Protein AF-A0A416TMB1-F1 (afdb_monomer)

Nearest PDB structures (foldseek):
  2m8g-assembly1_X  TM=4.359E-01  e=1.645E+00  Aquifex aeolicus VF5
  3whc-assembly3_F  TM=2.157E-01  e=2.549E+00  Bacillus subtilis subsp. subtilis str. 168

Secondary structure (DSSP, 8-state):
---------------HHHHHHHHHHHHHHS---HHHHHHHTT--HHHHHHHHHHH-HHHHHHHTT----TTTTTT--SS--PPPPHHHHHHHHHHHHHHH-GGGTTS-HHHHHHHTT--HHHHHHHHHHH-HHHHHHHHHHHHHTT--TT--HHHHHHHHHHHHHHHHS---HHHHHHHTT--HHHHHHHHHHH-HHHHHHHHHHHHHHTT--

Sequence (213 aa):
MVDDKKTTFSPSVTTLSEKYSEAVSLYATTDMTSKQIASQCGVSLSAFRVYLRRHHRDLVLRRYGVEADSNELASIKLRGRRGQTPAAYHKYKEAIEACDNLSYIEFNISQIARQFNLDGTSLSNQLKLHYPEILERREKTRVRLGLADNFLKSTASKYAGAIESLRTTPRLLAQVASEYGFNPDTFRDYLHRHEPELAVSNAAKLRMKRKIQ

Structure (mmCIF, N/CA/C/O backbone):
data_AF-A0A416TMB1-F1
#
_entry.id   AF-A0A416TMB1-F1
#
loop_
_atom_site.group_PDB
_atom_site.id
_atom_site.type_symbol
_atom_site.label_atom_id
_atom_site.label_alt_id
_atom_site.label_comp_id
_atom_site.label_asym_id
_atom_site.label_entity_id
_atom_site.label_seq_id
_atom_site.pdbx_PDB_ins_code
_atom_site.Cartn_x
_atom_site.Cartn_y
_atom_site.Cartn_z
_atom_site.occupancy
_atom_site.B_iso_or_equiv
_atom_site.auth_seq_id
_atom_site.auth_comp_id
_atom_site.auth_asym_id
_atom_site.auth_atom_id
_atom_site.pdbx_PDB_model_num
ATOM 1 N N . MET A 1 1 ? 13.081 34.524 67.181 1.00 37.47 1 MET A N 1
ATOM 2 C CA . MET A 1 1 ? 12.258 33.427 66.638 1.00 37.47 1 MET A CA 1
ATOM 3 C C . MET A 1 1 ? 11.807 33.825 65.249 1.00 37.47 1 MET A C 1
ATOM 5 O O . MET A 1 1 ? 11.074 34.796 65.139 1.00 37.47 1 MET A O 1
ATOM 9 N N . VAL A 1 2 ? 12.307 33.154 64.215 1.00 37.50 2 VAL A N 1
ATOM 10 C CA . VAL A 1 2 ? 11.845 33.322 62.831 1.00 37.50 2 VAL A CA 1
ATOM 11 C C . VAL A 1 2 ? 11.348 31.946 62.403 1.00 37.50 2 VAL A C 1
ATOM 13 O O . VAL A 1 2 ? 12.117 30.988 62.429 1.00 37.50 2 VAL A O 1
ATOM 16 N N . ASP A 1 3 ? 10.048 31.844 62.145 1.00 42.06 3 ASP A N 1
ATOM 17 C CA . ASP A 1 3 ? 9.353 30.605 61.801 1.00 42.06 3 ASP A CA 1
ATOM 18 C C . ASP A 1 3 ? 9.635 30.204 60.347 1.00 42.06 3 ASP A C 1
ATOM 20 O O . ASP A 1 3 ? 9.099 30.795 59.408 1.00 42.06 3 ASP A O 1
ATOM 24 N N . ASP A 1 4 ? 10.450 29.166 60.159 1.00 43.53 4 ASP A N 1
ATOM 25 C CA . ASP A 1 4 ? 10.684 28.528 58.862 1.00 43.53 4 ASP A CA 1
ATOM 26 C C . ASP A 1 4 ? 9.561 27.522 58.552 1.00 43.53 4 ASP A C 1
ATOM 28 O O . ASP A 1 4 ? 9.568 26.365 58.985 1.00 43.53 4 ASP A O 1
ATOM 32 N N . LYS A 1 5 ? 8.574 27.950 57.758 1.00 47.44 5 LYS A N 1
ATOM 33 C CA . LYS A 1 5 ? 7.585 27.055 57.140 1.00 47.44 5 LYS A CA 1
ATOM 34 C C . LYS A 1 5 ? 8.211 26.335 55.943 1.00 47.44 5 LYS A C 1
ATOM 36 O O . LYS A 1 5 ? 8.155 26.823 54.816 1.00 47.44 5 LYS A O 1
ATOM 41 N N . LYS A 1 6 ? 8.753 25.132 56.155 1.00 40.44 6 LYS A N 1
ATOM 42 C CA . LYS A 1 6 ? 9.024 24.190 55.055 1.00 40.44 6 LYS A CA 1
ATOM 43 C C . LYS A 1 6 ? 7.722 23.532 54.598 1.00 40.44 6 LYS A C 1
ATOM 45 O O . LYS A 1 6 ? 7.281 22.534 55.159 1.00 40.44 6 LYS A O 1
ATOM 50 N N . THR A 1 7 ? 7.132 24.089 53.546 1.00 40.81 7 THR A N 1
ATOM 51 C CA . THR A 1 7 ? 6.103 23.435 52.730 1.00 40.81 7 THR A CA 1
ATOM 52 C C . THR A 1 7 ? 6.716 22.217 52.038 1.00 40.81 7 THR A C 1
ATOM 54 O O . THR A 1 7 ? 7.478 22.346 51.080 1.00 40.81 7 THR A O 1
ATOM 57 N N . THR A 1 8 ? 6.404 21.020 52.524 1.00 38.06 8 THR A N 1
ATOM 58 C CA . THR A 1 8 ? 6.757 19.752 51.882 1.00 38.06 8 THR A CA 1
ATOM 59 C C . THR A 1 8 ? 5.796 19.477 50.721 1.00 38.06 8 THR A C 1
ATOM 61 O O . THR A 1 8 ? 4.720 18.911 50.893 1.00 38.06 8 THR A O 1
ATOM 64 N N . PHE A 1 9 ? 6.174 19.878 49.505 1.00 42.56 9 PHE A N 1
ATOM 65 C CA . PHE A 1 9 ? 5.525 19.392 48.285 1.00 42.56 9 PHE A CA 1
ATOM 66 C C . PHE A 1 9 ? 5.991 17.952 48.024 1.00 42.56 9 PHE A C 1
ATOM 68 O O . PHE A 1 9 ? 7.115 17.724 47.581 1.00 42.56 9 PHE A O 1
ATOM 75 N N . SER A 1 10 ? 5.139 16.981 48.353 1.00 36.94 10 SER A N 1
ATOM 76 C CA . SER A 1 10 ? 5.348 15.566 48.040 1.00 36.94 10 SER A CA 1
ATOM 77 C C . SER A 1 10 ? 4.713 15.263 46.675 1.00 36.94 10 SER A C 1
ATOM 79 O O . SER A 1 10 ? 3.488 15.356 46.564 1.00 36.94 10 SER A O 1
ATOM 81 N N . PRO A 1 11 ? 5.479 14.934 45.616 1.00 46.25 11 PRO A N 1
ATOM 82 C CA . PRO A 1 11 ? 4.887 14.448 44.379 1.00 46.25 11 PRO A CA 1
ATOM 83 C C . PRO A 1 11 ? 4.363 13.033 44.638 1.00 46.25 11 PRO A C 1
ATOM 85 O O . PRO A 1 11 ? 5.136 12.096 44.841 1.00 46.25 11 PRO A O 1
ATOM 88 N N . SER A 1 12 ? 3.043 12.866 44.649 1.00 48.59 12 SER A N 1
ATOM 89 C CA . SER A 1 12 ? 2.413 11.551 44.669 1.00 48.59 12 SER A CA 1
ATOM 90 C C . SER A 1 12 ? 2.787 10.812 43.384 1.00 48.59 12 SER A C 1
ATOM 92 O O . SER A 1 12 ? 2.242 11.061 42.307 1.00 48.59 12 SER A O 1
ATOM 94 N N . VAL A 1 13 ? 3.761 9.906 43.478 1.00 53.56 13 VAL A N 1
ATOM 95 C CA . VAL A 1 13 ? 4.092 8.956 42.413 1.00 53.56 13 VAL A CA 1
ATOM 96 C C . VAL A 1 13 ? 2.895 8.019 42.273 1.00 53.56 13 VAL A C 1
ATOM 98 O O . VAL A 1 13 ? 2.845 6.966 42.893 1.00 53.56 13 VAL A O 1
ATOM 101 N N . THR A 1 14 ? 1.891 8.440 41.504 1.00 57.50 14 THR A N 1
ATOM 102 C CA . THR A 1 14 ? 0.730 7.603 41.197 1.00 57.50 14 THR A CA 1
ATOM 103 C C . THR A 1 14 ? 1.245 6.419 40.397 1.00 57.50 14 THR A C 1
ATOM 105 O O . THR A 1 14 ? 1.793 6.593 39.300 1.00 57.50 14 THR A O 1
ATOM 108 N N . THR A 1 15 ? 1.129 5.215 40.949 1.00 70.81 15 THR A N 1
ATOM 109 C CA . THR A 1 15 ? 1.596 4.018 40.253 1.00 70.81 15 THR A CA 1
ATOM 110 C C . THR A 1 15 ? 0.775 3.831 38.972 1.00 70.81 15 THR A C 1
ATOM 112 O O . THR A 1 15 ? -0.389 4.223 38.877 1.00 70.81 15 THR A O 1
ATOM 115 N N . LEU A 1 16 ? 1.365 3.236 37.928 1.00 71.31 16 LEU A N 1
ATOM 116 C CA . LEU A 1 16 ? 0.662 3.035 36.650 1.00 71.31 16 LEU A CA 1
ATOM 117 C C . LEU A 1 16 ? -0.649 2.237 36.823 1.00 71.31 16 LEU A C 1
ATOM 119 O O . LEU A 1 16 ? -1.580 2.421 36.041 1.00 71.31 16 LEU A O 1
ATOM 123 N N . SER A 1 17 ? -0.714 1.378 37.849 1.00 73.88 17 SER A N 1
ATOM 124 C CA . SER A 1 17 ? -1.907 0.621 38.243 1.00 73.88 17 SER A CA 1
ATOM 125 C C . SER A 1 17 ? -3.010 1.521 38.800 1.00 73.88 17 SER A C 1
ATOM 127 O O . SER A 1 17 ? -4.163 1.398 38.393 1.00 73.88 17 SER A O 1
ATOM 129 N N . GLU A 1 18 ? -2.668 2.470 39.674 1.00 81.38 18 GLU A N 1
ATOM 130 C CA . GLU A 1 18 ? -3.625 3.441 40.220 1.00 81.38 18 GLU A CA 1
ATOM 131 C C . GLU A 1 18 ? -4.236 4.299 39.110 1.00 81.38 18 GLU A C 1
ATOM 133 O O . GLU A 1 18 ? -5.454 4.460 39.064 1.00 81.38 18 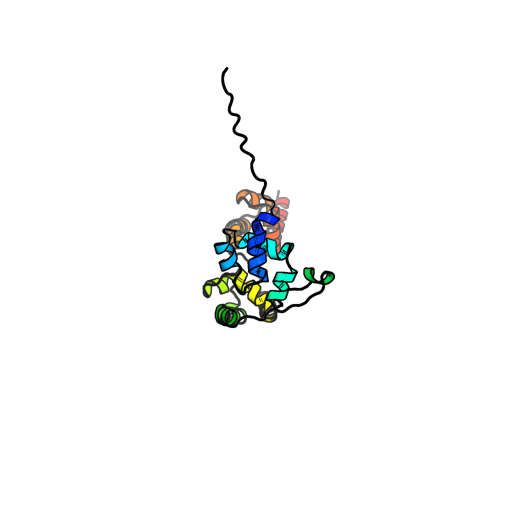GLU A O 1
ATOM 138 N N . LYS A 1 19 ? -3.417 4.750 38.148 1.00 89.56 19 LYS A N 1
ATOM 139 C CA . LYS A 1 19 ? -3.856 5.597 37.026 1.00 89.56 19 LYS A CA 1
ATOM 140 C C . LYS A 1 19 ? -5.002 5.000 36.195 1.00 89.56 19 LYS A C 1
ATOM 142 O O . LYS A 1 19 ? -5.834 5.748 35.691 1.00 89.56 19 LYS A O 1
ATOM 147 N N . TYR A 1 20 ? -5.013 3.684 35.976 1.00 93.25 20 TYR A N 1
ATOM 148 C CA . TYR A 1 20 ? -6.019 3.022 35.133 1.00 93.25 20 TYR A CA 1
ATOM 149 C C . TYR A 1 20 ? -7.068 2.241 35.926 1.00 93.25 20 TYR A C 1
ATOM 151 O O . TYR A 1 20 ? -7.975 1.687 35.311 1.00 93.25 20 TYR A O 1
ATOM 159 N N . SER A 1 21 ? -6.963 2.202 37.255 1.00 93.19 21 SER A N 1
ATOM 160 C CA . SER A 1 21 ? -7.819 1.396 38.134 1.00 93.19 21 SER A CA 1
ATOM 161 C C . SER A 1 21 ? -9.316 1.626 37.885 1.00 93.19 21 SER A C 1
ATOM 163 O O . SER A 1 21 ? -10.052 0.680 37.599 1.00 93.19 21 SER A O 1
ATOM 165 N N . GLU A 1 22 ? -9.751 2.886 37.885 1.00 93.88 22 GLU A N 1
ATOM 166 C CA . GLU A 1 22 ? -11.141 3.269 37.618 1.00 93.88 22 GLU A CA 1
ATOM 167 C C . GLU A 1 22 ? -11.579 2.875 36.198 1.00 93.88 22 GLU A C 1
ATOM 169 O O . GLU A 1 22 ? -12.626 2.254 36.004 1.00 93.88 22 GLU A O 1
ATOM 174 N N . ALA A 1 23 ? -10.739 3.152 35.197 1.00 93.12 23 ALA A N 1
ATOM 175 C CA . ALA A 1 23 ? -11.031 2.832 33.802 1.00 93.12 23 ALA A CA 1
ATOM 176 C C . ALA A 1 23 ? -11.169 1.315 33.571 1.00 93.12 23 ALA A C 1
ATOM 178 O O . ALA A 1 23 ? -12.013 0.875 32.789 1.00 93.12 23 ALA A O 1
ATOM 179 N N . VAL A 1 24 ? -10.361 0.501 34.254 1.00 94.62 24 VAL A N 1
ATOM 180 C CA . VAL A 1 24 ? -10.449 -0.966 34.210 1.00 94.62 24 VAL A CA 1
ATOM 181 C C . VAL A 1 24 ? -11.737 -1.454 34.870 1.00 94.62 24 VAL A C 1
ATOM 183 O O . VAL A 1 24 ? -12.413 -2.305 34.294 1.00 94.62 24 VAL A O 1
ATOM 186 N N . SER A 1 25 ? -12.118 -0.882 36.017 1.00 94.31 25 SER A N 1
ATOM 187 C CA . SER A 1 25 ? -13.374 -1.214 36.701 1.00 94.31 25 SER A CA 1
ATOM 188 C C . SER A 1 25 ? -14.591 -0.951 35.808 1.00 94.31 25 SER A C 1
ATOM 190 O O . SER A 1 25 ? -15.418 -1.843 35.596 1.00 94.31 25 SER A O 1
ATOM 192 N N . LEU A 1 26 ? -14.649 0.228 35.176 1.00 91.06 26 LEU A N 1
ATOM 193 C CA . LEU A 1 26 ? -15.707 0.558 34.217 1.00 91.06 26 LEU A CA 1
ATOM 194 C C . LEU A 1 26 ? -15.694 -0.378 33.004 1.00 91.06 26 LEU A C 1
ATOM 196 O O . LEU A 1 26 ? -16.750 -0.775 32.517 1.00 91.06 26 LEU A O 1
ATOM 200 N N . TYR A 1 27 ? -14.516 -0.767 32.513 1.00 89.31 27 TYR A N 1
ATOM 201 C CA . TYR A 1 27 ? -14.407 -1.691 31.382 1.00 89.31 27 TYR A CA 1
ATOM 202 C C . TYR A 1 27 ? -14.934 -3.092 31.709 1.00 89.31 27 TYR A C 1
ATOM 204 O O . TYR A 1 27 ? -15.500 -3.737 30.828 1.00 89.31 27 TYR A O 1
ATOM 212 N N . ALA A 1 28 ? -14.746 -3.550 32.949 1.00 87.56 28 ALA A N 1
ATOM 213 C CA . ALA A 1 28 ? -15.172 -4.869 33.408 1.00 87.56 28 ALA A CA 1
ATOM 214 C C . ALA A 1 28 ? -16.674 -4.951 33.712 1.00 87.56 28 ALA A C 1
ATOM 216 O O . ALA A 1 28 ? -17.277 -5.998 33.498 1.00 87.56 28 ALA A O 1
ATOM 217 N N . THR A 1 29 ? -17.259 -3.871 34.235 1.00 87.94 29 THR A N 1
ATOM 218 C CA . THR A 1 29 ? -18.609 -3.885 34.831 1.00 87.94 29 THR A CA 1
ATOM 219 C C . THR A 1 29 ? -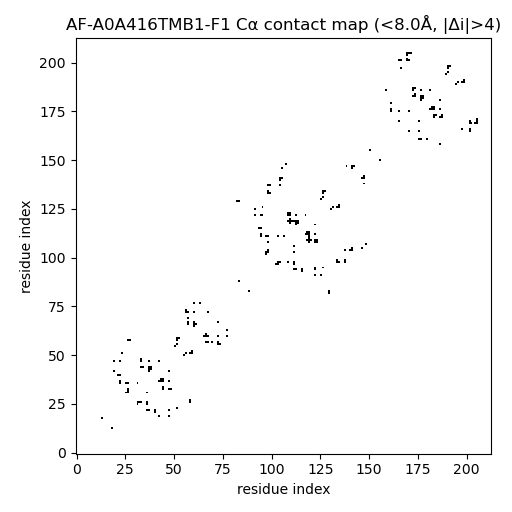19.689 -3.238 33.967 1.00 87.94 29 THR A C 1
ATOM 221 O O . THR A 1 29 ? -20.871 -3.401 34.254 1.00 87.94 29 THR A O 1
ATOM 224 N N . THR A 1 30 ? -19.314 -2.510 32.913 1.00 86.44 30 THR A N 1
ATOM 225 C CA . THR A 1 30 ? -20.260 -1.785 32.048 1.00 86.44 30 THR A CA 1
ATOM 226 C C . THR A 1 30 ? -20.131 -2.204 30.586 1.00 86.44 30 THR A C 1
ATOM 228 O O . THR A 1 30 ? -19.111 -2.763 30.180 1.00 86.44 30 THR A O 1
ATOM 231 N N . ASP A 1 31 ? -21.104 -1.823 29.756 1.00 77.00 31 ASP A N 1
ATOM 232 C CA . ASP A 1 31 ? -21.051 -1.956 28.289 1.00 77.00 31 ASP A CA 1
ATOM 233 C C . ASP A 1 31 ? -20.426 -0.739 27.579 1.00 77.00 31 ASP A C 1
ATOM 235 O O . ASP A 1 31 ? -20.424 -0.633 26.350 1.00 77.00 31 ASP A O 1
ATOM 239 N N . MET A 1 32 ? -19.847 0.205 28.329 1.00 73.12 32 MET A N 1
ATOM 240 C CA . MET A 1 32 ? -19.269 1.420 27.754 1.00 73.12 32 MET A CA 1
ATOM 241 C C . MET A 1 32 ? -18.078 1.110 26.843 1.00 73.12 32 MET A C 1
ATOM 243 O O . MET A 1 32 ? -17.158 0.360 27.183 1.00 73.12 32 MET A O 1
ATOM 247 N N . THR A 1 33 ? -18.011 1.753 25.682 1.00 76.56 33 THR A N 1
ATOM 248 C CA . THR A 1 33 ? -16.859 1.608 24.786 1.00 76.56 33 THR A CA 1
ATOM 249 C C . THR A 1 33 ? -15.578 2.120 25.456 1.00 76.56 33 THR A C 1
ATOM 251 O O . THR A 1 33 ? -15.607 3.067 26.241 1.00 76.56 33 THR A O 1
ATOM 254 N N . SER A 1 34 ? -14.405 1.583 25.081 1.00 78.44 34 SER A N 1
ATOM 255 C CA . SER A 1 34 ? -13.119 2.102 25.594 1.00 78.44 34 SER A CA 1
ATOM 256 C C . SER A 1 34 ? -12.942 3.605 25.362 1.00 78.44 34 SER A C 1
ATOM 258 O O . SER A 1 34 ? -12.181 4.233 26.083 1.00 78.44 34 SER A O 1
ATOM 260 N N . LYS A 1 35 ? -13.605 4.173 24.341 1.00 75.25 35 LYS A N 1
ATOM 261 C CA . LYS A 1 35 ? -13.579 5.611 24.047 1.00 75.25 35 LYS A CA 1
ATOM 262 C C . LYS A 1 35 ? -14.356 6.403 25.098 1.00 75.25 35 LYS A C 1
ATOM 264 O O . LYS A 1 35 ? -13.833 7.399 25.582 1.00 75.25 35 LYS A O 1
ATOM 269 N N . GLN A 1 36 ? -15.560 5.952 25.449 1.00 77.00 36 GLN A N 1
ATOM 270 C CA . GLN A 1 36 ? -16.375 6.582 26.490 1.00 77.00 36 GLN A CA 1
ATOM 271 C C . GLN A 1 36 ? -15.668 6.511 27.847 1.00 77.00 36 GLN A C 1
ATOM 273 O O . GLN A 1 36 ? -15.507 7.538 28.492 1.00 77.00 36 GLN A O 1
ATOM 278 N N . ILE A 1 37 ? -15.138 5.338 28.209 1.00 86.25 37 ILE A N 1
ATOM 279 C CA . ILE A 1 37 ? -14.395 5.140 29.464 1.00 86.25 37 ILE A CA 1
ATOM 280 C C . ILE A 1 37 ? -13.147 6.026 29.517 1.00 86.25 37 ILE A C 1
ATOM 282 O O . ILE A 1 37 ? -12.916 6.713 30.503 1.00 86.25 37 ILE A O 1
ATOM 286 N N . ALA A 1 38 ? -12.350 6.053 28.442 1.00 88.31 38 ALA A N 1
ATOM 287 C CA . ALA A 1 38 ? -11.141 6.872 28.403 1.00 88.31 38 ALA A CA 1
ATOM 288 C C . ALA A 1 38 ? -11.449 8.367 28.574 1.00 88.31 38 ALA A C 1
ATOM 290 O O . ALA A 1 38 ? -10.745 9.059 29.302 1.00 88.31 38 ALA A O 1
ATOM 291 N N . SER A 1 39 ? -12.526 8.839 27.937 1.00 92.44 39 SER A N 1
ATOM 292 C CA . SER A 1 39 ? -12.999 10.215 28.087 1.00 92.44 39 SER A CA 1
ATOM 293 C C . SER A 1 39 ? -13.464 10.511 29.511 1.00 92.44 39 SER A C 1
ATOM 295 O O . SER A 1 39 ? -13.158 11.579 30.027 1.00 92.44 39 SER A O 1
ATOM 297 N N . GLN A 1 40 ? -14.192 9.584 30.136 1.00 94.44 40 GLN A N 1
ATOM 298 C CA . GLN A 1 40 ? -14.730 9.753 31.484 1.00 94.44 40 GLN A CA 1
ATOM 299 C C . GLN A 1 40 ? -13.627 9.765 32.548 1.00 94.44 40 GLN A C 1
ATOM 301 O O . GLN A 1 40 ? -13.629 10.632 33.411 1.00 94.44 40 GLN A O 1
ATOM 306 N N . CYS A 1 41 ? -12.652 8.860 32.450 1.00 92.94 41 CYS A N 1
ATOM 307 C CA . CYS A 1 41 ? -11.549 8.761 33.411 1.00 92.94 41 CYS A CA 1
ATOM 308 C C . CYS A 1 41 ? -10.378 9.711 33.103 1.00 92.94 41 CYS A C 1
ATOM 310 O O . CYS A 1 41 ? -9.330 9.617 33.736 1.00 92.94 41 CYS A O 1
ATOM 312 N N . GLY A 1 42 ? -10.485 10.566 32.079 1.00 94.31 42 GLY A N 1
ATOM 313 C CA . GLY A 1 42 ? -9.409 11.488 31.701 1.00 94.31 42 GLY A CA 1
ATOM 314 C C . GLY A 1 42 ? -8.111 10.800 31.252 1.00 94.31 42 GLY A C 1
ATOM 315 O O . GLY A 1 42 ? -7.025 11.364 31.388 1.00 94.31 42 GLY A O 1
ATOM 316 N N . VAL A 1 43 ? -8.189 9.578 30.712 1.00 94.25 43 VAL A N 1
ATOM 317 C CA . VAL A 1 43 ? -7.019 8.823 30.238 1.00 94.25 43 VAL A CA 1
ATOM 318 C C . VAL A 1 43 ? -6.926 8.816 28.714 1.00 94.25 43 VAL A C 1
ATOM 320 O O . VAL A 1 43 ? -7.915 8.885 27.990 1.00 94.25 43 VAL A O 1
ATOM 323 N N . SER A 1 44 ? -5.710 8.670 28.185 1.00 94.81 44 SER A N 1
ATOM 324 C CA . SER A 1 44 ? -5.521 8.511 26.741 1.00 94.81 44 SER A CA 1
ATOM 325 C C . SER A 1 44 ? -6.128 7.194 26.251 1.00 94.81 44 SER A C 1
ATOM 327 O O . SER A 1 44 ? -5.766 6.116 26.727 1.00 94.81 44 SER A O 1
ATOM 329 N N . LEU A 1 45 ? -6.994 7.263 25.234 1.00 84.38 45 LEU A N 1
ATOM 330 C CA . LEU A 1 45 ? -7.621 6.088 24.622 1.00 84.38 45 LEU A CA 1
ATOM 331 C C . LEU A 1 45 ? -6.592 5.077 24.099 1.00 84.38 45 LEU A C 1
ATOM 333 O O . LEU A 1 45 ? -6.773 3.866 24.248 1.00 84.38 45 LEU A O 1
ATOM 337 N N . SER A 1 46 ? -5.529 5.552 23.446 1.00 78.81 46 SER A N 1
ATOM 338 C CA . SER A 1 46 ? -4.503 4.671 22.883 1.00 78.81 46 SER A CA 1
ATOM 339 C C . SER A 1 46 ? -3.723 3.966 23.991 1.00 78.81 46 SER A C 1
ATOM 341 O O . SER A 1 46 ? -3.565 2.745 23.933 1.00 78.81 46 SER A O 1
ATOM 343 N N . ALA A 1 47 ? -3.321 4.705 25.027 1.00 87.31 47 ALA A N 1
ATOM 344 C CA . ALA A 1 47 ? -2.586 4.167 26.166 1.00 87.31 47 ALA A CA 1
ATOM 345 C C . ALA A 1 47 ? -3.440 3.186 26.985 1.00 87.31 47 ALA A C 1
ATOM 347 O O . ALA A 1 47 ? -2.985 2.084 27.286 1.00 87.31 47 ALA A O 1
ATOM 348 N N . PHE A 1 48 ? -4.707 3.520 27.237 1.00 88.69 48 PHE A N 1
ATOM 349 C CA . PHE A 1 48 ? -5.651 2.648 27.933 1.00 88.69 48 PHE A CA 1
ATOM 350 C C . PHE A 1 48 ? -5.872 1.322 27.190 1.00 88.69 48 PHE A C 1
ATOM 352 O O . PHE A 1 48 ? -5.802 0.246 27.777 1.00 88.69 48 PHE A O 1
ATOM 359 N N . ARG A 1 49 ? -6.042 1.365 25.861 1.00 85.69 49 ARG A N 1
ATOM 360 C CA . ARG A 1 49 ? -6.162 0.151 25.033 1.00 85.69 49 ARG A CA 1
ATOM 361 C C . ARG A 1 49 ? -4.915 -0.734 25.083 1.00 85.69 49 ARG A C 1
ATOM 363 O O . ARG A 1 49 ? -5.039 -1.954 24.995 1.00 85.69 49 ARG A O 1
ATOM 370 N N . VAL A 1 50 ? -3.721 -0.140 25.147 1.00 85.75 50 VAL A N 1
ATOM 371 C CA . VAL A 1 50 ? -2.463 -0.889 25.303 1.00 85.75 50 VAL A CA 1
ATOM 372 C C . VAL A 1 50 ? -2.390 -1.517 26.693 1.00 85.75 50 VAL A C 1
ATOM 374 O O . VAL A 1 50 ? -2.081 -2.702 26.788 1.00 85.75 50 VAL A O 1
ATOM 377 N N . TYR A 1 51 ? -2.731 -0.753 27.733 1.00 89.31 51 TYR A N 1
ATOM 378 C CA . TYR A 1 51 ? -2.745 -1.215 29.118 1.00 89.31 51 TYR A CA 1
ATOM 379 C C . TYR A 1 51 ? -3.668 -2.428 29.296 1.00 89.31 51 TYR A C 1
ATOM 381 O O . TYR A 1 51 ? -3.209 -3.476 29.745 1.00 89.31 51 TYR A O 1
ATOM 389 N N . LEU A 1 52 ? -4.914 -2.349 28.811 1.00 85.94 52 LEU A N 1
ATOM 390 C CA . LEU A 1 52 ? -5.861 -3.471 28.832 1.00 85.94 52 LEU A CA 1
ATOM 391 C C . LEU A 1 52 ? -5.301 -4.723 28.145 1.00 85.94 52 LEU A C 1
ATOM 393 O O . LEU A 1 52 ? -5.349 -5.806 28.707 1.00 85.94 52 LEU A O 1
ATOM 397 N N . ARG A 1 53 ? -4.704 -4.597 26.952 1.00 84.38 53 ARG A N 1
ATOM 398 C CA . ARG A 1 53 ? -4.144 -5.760 26.235 1.00 84.38 53 ARG A CA 1
ATOM 399 C C . ARG A 1 53 ? -2.977 -6.434 26.954 1.00 84.38 53 ARG A C 1
ATOM 401 O O . ARG A 1 53 ? -2.721 -7.601 26.665 1.00 84.38 53 ARG A O 1
ATOM 408 N N . ARG A 1 54 ? -2.238 -5.690 27.780 1.00 85.38 54 ARG A N 1
ATOM 409 C CA . ARG A 1 54 ? -1.032 -6.167 28.465 1.00 85.38 54 ARG A CA 1
ATOM 410 C C . ARG A 1 54 ? -1.328 -6.702 29.864 1.00 85.38 54 ARG A C 1
ATOM 412 O O . ARG A 1 54 ? -0.727 -7.697 30.238 1.00 85.38 54 ARG A O 1
ATOM 419 N N . HIS A 1 55 ? -2.226 -6.053 30.601 1.00 88.94 55 HIS A N 1
ATOM 420 C CA . HIS A 1 55 ? -2.474 -6.347 32.016 1.00 88.94 55 HIS A CA 1
ATOM 421 C C . HIS A 1 55 ? -3.836 -6.994 32.281 1.00 88.94 55 HIS A C 1
ATOM 423 O O . HIS A 1 55 ? -3.970 -7.721 33.254 1.00 88.94 55 HIS A O 1
ATOM 429 N N . HIS A 1 56 ? -4.822 -6.764 31.411 1.00 89.50 56 HIS A N 1
ATOM 430 C CA . HIS A 1 56 ? -6.200 -7.237 31.579 1.00 89.50 56 HIS A CA 1
ATOM 431 C C . HIS A 1 56 ? -6.721 -7.880 30.289 1.00 89.50 56 HIS A C 1
ATOM 433 O O . HIS A 1 56 ? -7.772 -7.522 29.746 1.00 89.50 56 HIS A O 1
ATOM 439 N N . ARG A 1 57 ? -5.905 -8.768 29.711 1.00 85.88 57 ARG A N 1
ATOM 440 C CA . ARG A 1 57 ? -6.197 -9.401 28.419 1.00 85.88 57 ARG A CA 1
ATOM 441 C C . ARG A 1 57 ? -7.419 -10.317 28.496 1.00 85.88 57 ARG A C 1
ATOM 443 O O . ARG A 1 57 ? -8.162 -10.400 27.522 1.00 85.88 57 ARG A O 1
ATOM 450 N N . ASP A 1 58 ? -7.625 -10.932 29.649 1.00 87.88 58 ASP A N 1
ATOM 451 C CA . ASP A 1 58 ? -8.819 -11.668 30.055 1.00 87.88 58 ASP A CA 1
ATOM 452 C C . ASP A 1 58 ? -10.092 -10.818 29.906 1.00 87.88 58 ASP A C 1
ATOM 454 O O . ASP A 1 58 ? -11.022 -11.231 29.217 1.00 87.88 58 ASP A O 1
ATOM 458 N N . LEU A 1 59 ? -10.108 -9.585 30.433 1.00 87.12 59 LEU A N 1
ATOM 459 C CA . LEU A 1 59 ? -11.261 -8.685 30.311 1.00 87.12 59 LEU A CA 1
ATOM 460 C C . LEU A 1 59 ? -11.549 -8.329 28.855 1.00 87.12 59 LEU A C 1
ATOM 462 O O . LEU A 1 59 ? -12.707 -8.218 28.451 1.00 87.12 59 LEU A O 1
ATOM 466 N N . VAL A 1 60 ? -10.497 -8.139 28.053 1.00 83.62 60 VAL A N 1
ATOM 467 C CA . VAL A 1 60 ? -10.667 -7.896 26.620 1.00 83.62 60 VAL A CA 1
ATOM 468 C C . VAL A 1 60 ? -11.292 -9.123 25.963 1.00 83.62 60 VAL A C 1
ATOM 470 O O . VAL A 1 60 ? -12.278 -8.961 25.263 1.00 83.62 60 VAL A O 1
ATOM 473 N N . LEU A 1 61 ? -10.769 -10.328 26.190 1.00 82.94 61 LEU A N 1
ATOM 474 C CA . LEU A 1 61 ? -11.287 -11.573 25.605 1.00 82.94 61 LEU A CA 1
ATOM 475 C C . LEU A 1 61 ? -12.751 -11.838 25.981 1.00 82.94 61 LEU A C 1
ATOM 477 O O . LEU A 1 61 ? -13.566 -12.044 25.078 1.00 82.94 61 LEU A O 1
ATOM 481 N N . ARG A 1 62 ? -13.107 -11.676 27.260 1.00 81.69 62 ARG A N 1
ATOM 482 C CA . ARG A 1 62 ? -14.483 -11.805 27.767 1.00 81.69 62 ARG A CA 1
ATOM 483 C C . ARG A 1 62 ? -15.464 -10.895 27.030 1.00 81.69 62 ARG A C 1
ATOM 485 O O . ARG A 1 62 ? -16.535 -11.324 26.618 1.00 81.69 62 ARG A O 1
ATOM 492 N N . ARG A 1 63 ? -15.073 -9.645 26.758 1.00 78.12 63 ARG A N 1
ATOM 493 C CA . ARG A 1 63 ? -15.907 -8.689 26.004 1.00 78.12 63 ARG A CA 1
ATOM 494 C C . ARG A 1 63 ? -16.149 -9.077 24.547 1.00 78.12 63 ARG A C 1
ATOM 496 O O . ARG A 1 63 ? -17.076 -8.567 23.928 1.00 78.12 63 ARG A O 1
ATOM 503 N N . TYR A 1 64 ? -15.303 -9.936 23.987 1.00 71.00 64 TYR A N 1
ATOM 504 C CA . TYR A 1 64 ? -15.490 -10.512 22.655 1.00 71.00 64 TYR A CA 1
ATOM 505 C C . TYR A 1 64 ? -16.118 -11.917 22.710 1.00 71.00 64 TYR A C 1
ATOM 507 O O . TYR A 1 64 ? -16.156 -12.584 21.678 1.00 71.00 64 TYR A O 1
ATOM 515 N N . GLY A 1 65 ? -16.619 -12.353 23.874 1.00 75.56 65 GLY A N 1
ATOM 516 C CA . GLY A 1 65 ? -17.263 -13.655 24.064 1.00 75.56 65 GLY A CA 1
ATOM 517 C C . GLY A 1 65 ? -16.290 -14.833 24.041 1.00 75.56 65 GLY A C 1
ATOM 518 O O . GLY A 1 65 ? -16.682 -15.938 23.678 1.00 75.56 65 GLY A O 1
ATOM 519 N N . VAL A 1 66 ? -15.014 -14.593 24.354 1.00 77.19 66 VAL A N 1
ATOM 520 C CA . VAL A 1 66 ? -13.986 -15.633 24.398 1.00 77.19 66 VAL A CA 1
ATOM 521 C C . VAL A 1 66 ? -13.622 -15.904 25.851 1.00 77.19 66 VAL A C 1
ATOM 523 O O . VAL A 1 66 ? -12.938 -15.095 26.477 1.00 77.19 66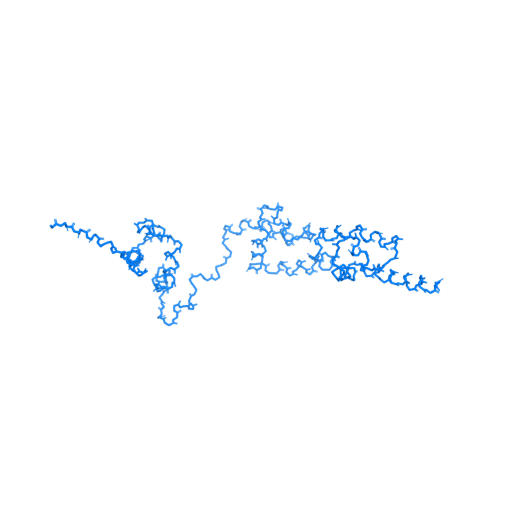 VAL A O 1
ATOM 526 N N . GLU A 1 67 ? -14.061 -17.050 26.359 1.00 75.25 67 GLU A N 1
ATOM 527 C CA . GLU A 1 67 ? -13.620 -17.590 27.645 1.00 75.25 67 GLU A CA 1
ATOM 528 C C . GLU A 1 67 ? -12.361 -18.427 27.414 1.00 75.25 67 GLU A C 1
ATOM 530 O O . GLU A 1 67 ? -12.339 -19.299 26.545 1.00 75.25 67 GLU A O 1
ATOM 535 N N . ALA A 1 68 ? -11.290 -18.115 28.137 1.00 65.44 68 ALA A N 1
ATOM 536 C CA . ALA A 1 68 ? -9.997 -18.754 27.956 1.00 65.44 68 ALA A CA 1
ATOM 537 C C . ALA A 1 68 ? -9.229 -18.836 29.269 1.00 65.44 68 ALA A C 1
ATOM 539 O O . ALA A 1 68 ? -9.220 -17.881 30.049 1.00 65.44 68 ALA A O 1
ATOM 540 N N . ASP A 1 69 ? -8.538 -19.954 29.467 1.00 70.06 69 ASP A N 1
ATOM 541 C CA . ASP A 1 69 ? -7.699 -20.172 30.638 1.00 70.06 69 ASP A CA 1
ATOM 542 C C . ASP A 1 69 ? -6.447 -19.285 30.599 1.00 70.06 69 ASP A C 1
ATOM 544 O O . ASP A 1 69 ? -5.915 -18.955 29.533 1.00 70.06 69 ASP A O 1
ATOM 548 N N . SER A 1 70 ? -5.934 -18.920 31.782 1.00 66.00 70 SER A N 1
ATOM 549 C CA . SER A 1 70 ? -4.803 -17.988 31.947 1.00 66.00 70 SER A CA 1
ATOM 550 C C . SER A 1 70 ? -3.572 -18.329 31.098 1.00 66.00 70 SER A C 1
ATOM 552 O O . SER A 1 70 ? -2.875 -17.421 30.645 1.00 66.00 70 SER A O 1
ATOM 554 N N . ASN A 1 71 ? -3.320 -19.617 30.839 1.00 68.50 71 ASN A N 1
ATOM 555 C CA . ASN A 1 71 ? -2.169 -20.078 30.057 1.00 68.50 71 ASN A CA 1
ATOM 556 C C . ASN A 1 71 ? -2.319 -19.852 28.538 1.00 68.50 71 ASN A C 1
ATOM 558 O O . ASN A 1 71 ? -1.314 -19.817 27.831 1.00 68.50 71 ASN A O 1
ATOM 562 N N . GLU A 1 72 ? -3.536 -19.640 28.026 1.00 72.62 72 GLU A N 1
ATOM 563 C CA . GLU A 1 72 ? -3.809 -19.481 26.587 1.00 72.62 72 GLU A CA 1
ATOM 564 C C . GLU A 1 72 ? -4.113 -18.035 26.173 1.00 72.62 72 GLU A C 1
ATOM 566 O O . GLU A 1 72 ? -4.124 -17.705 24.984 1.00 72.62 72 GLU A O 1
ATOM 571 N N . LEU A 1 73 ? -4.298 -17.120 27.131 1.00 76.81 73 LEU A N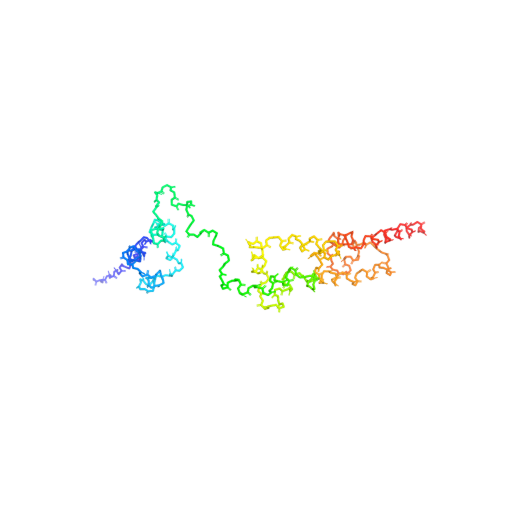 1
ATOM 572 C CA . LEU A 1 73 ? -4.698 -15.737 26.847 1.00 76.81 73 LEU A CA 1
ATOM 573 C C . LEU A 1 73 ? -3.800 -15.071 25.794 1.00 76.81 73 LEU A C 1
ATOM 575 O O . LEU A 1 73 ? -4.297 -14.396 24.889 1.00 76.81 73 LEU A O 1
ATOM 579 N N . ALA A 1 74 ? -2.479 -15.259 25.879 1.00 73.94 74 ALA A N 1
ATOM 580 C CA . ALA A 1 74 ? -1.508 -14.620 24.989 1.00 73.94 74 ALA A CA 1
ATOM 581 C C . ALA A 1 74 ? -1.583 -15.110 23.529 1.00 73.94 74 ALA A C 1
ATOM 583 O O . ALA A 1 74 ? -1.359 -14.312 22.613 1.00 73.94 74 ALA A O 1
ATOM 584 N N . SER A 1 75 ? -1.913 -16.384 23.300 1.00 74.56 75 SER A N 1
ATOM 585 C CA . SER A 1 75 ? -1.938 -17.004 21.967 1.00 74.56 75 SER A CA 1
ATOM 586 C C . SER A 1 75 ? -3.257 -16.758 21.225 1.00 74.56 75 SER A C 1
ATOM 588 O O . SER A 1 75 ? -3.283 -16.750 19.989 1.00 74.56 75 SER A O 1
ATOM 590 N N . ILE A 1 76 ? -4.340 -16.472 21.952 1.00 70.75 76 ILE A N 1
ATOM 591 C CA . ILE A 1 76 ? -5.666 -16.270 21.367 1.00 70.75 76 ILE A CA 1
ATOM 592 C C . ILE A 1 76 ? -5.744 -14.959 20.581 1.00 70.75 76 ILE A C 1
ATOM 594 O O . ILE A 1 76 ? -5.491 -13.860 21.088 1.00 70.75 76 ILE A O 1
ATOM 598 N N . LYS A 1 77 ? -6.150 -15.058 19.311 1.00 68.00 77 LYS A N 1
ATOM 599 C CA . LYS A 1 77 ? -6.345 -13.912 18.416 1.00 68.00 77 LYS A CA 1
ATOM 600 C C . LYS A 1 77 ? -7.797 -13.427 18.467 1.00 68.00 77 LYS A C 1
ATOM 602 O O . LYS A 1 77 ? -8.679 -14.048 17.894 1.00 68.00 77 LYS A O 1
ATOM 607 N N . LEU A 1 78 ? -8.019 -12.241 19.045 1.00 57.75 78 LEU A N 1
ATOM 608 C CA . LEU A 1 78 ? -9.327 -11.547 19.085 1.00 57.75 78 LEU A CA 1
ATOM 609 C C . LEU A 1 78 ? -9.924 -11.242 17.702 1.00 57.75 78 LEU A C 1
ATOM 611 O O . LEU A 1 78 ? -11.129 -11.071 17.541 1.00 57.75 78 LEU A O 1
ATOM 615 N N . ARG A 1 79 ? -9.064 -11.100 16.692 1.00 56.50 79 ARG A N 1
ATOM 616 C CA . ARG A 1 79 ? -9.466 -10.959 15.295 1.00 56.50 79 ARG A CA 1
ATOM 617 C C . ARG A 1 79 ? -8.927 -12.168 14.547 1.00 56.50 79 ARG A C 1
ATOM 619 O O . ARG A 1 79 ? -7.719 -12.267 14.338 1.00 56.50 79 ARG A O 1
ATOM 626 N N . GLY A 1 80 ? -9.820 -13.070 14.146 1.00 54.97 80 GLY A N 1
ATOM 627 C CA . GLY A 1 80 ? -9.502 -14.064 13.124 1.00 54.97 80 GLY A CA 1
ATOM 628 C C . GLY A 1 80 ? -9.133 -13.388 11.799 1.00 54.97 80 GLY A C 1
ATOM 629 O O . GLY A 1 80 ? -9.294 -12.171 11.642 1.00 54.97 80 GLY A O 1
ATOM 630 N N . ARG A 1 81 ? -8.676 -14.177 10.819 1.00 51.47 81 ARG A N 1
ATOM 631 C CA . ARG A 1 81 ? -8.665 -13.751 9.412 1.00 51.47 81 ARG A CA 1
ATOM 632 C C . ARG A 1 81 ? -10.119 -13.534 8.984 1.00 51.47 81 ARG A C 1
ATOM 634 O O . ARG A 1 81 ? -10.752 -14.431 8.445 1.00 51.47 81 ARG A O 1
ATOM 641 N N . ARG A 1 82 ? -10.690 -12.371 9.301 1.00 58.78 82 ARG A N 1
ATOM 642 C CA . ARG A 1 82 ? -11.973 -11.971 8.728 1.00 58.78 82 ARG A CA 1
ATOM 643 C C . ARG A 1 82 ? -11.757 -11.867 7.221 1.00 58.78 82 ARG A C 1
ATOM 645 O O . ARG A 1 82 ? -10.758 -11.292 6.788 1.00 58.78 82 ARG A O 1
ATOM 652 N N . GLY A 1 83 ? -12.669 -12.460 6.454 1.00 65.06 83 GLY A N 1
ATOM 653 C CA . GLY A 1 83 ? -12.727 -12.258 5.011 1.00 65.06 83 GLY A CA 1
ATOM 654 C C . GLY A 1 83 ? -12.844 -10.771 4.669 1.00 65.06 83 GLY A C 1
ATOM 655 O O . GLY A 1 83 ? -13.004 -9.916 5.548 1.00 65.06 83 GLY A O 1
ATOM 656 N N . GLN A 1 84 ? -12.746 -10.453 3.382 1.00 79.25 84 GLN A N 1
ATOM 657 C CA . GLN A 1 84 ? -12.898 -9.078 2.919 1.00 79.25 84 GLN A CA 1
ATOM 658 C C . GLN A 1 84 ? -14.254 -8.534 3.389 1.00 79.25 84 GLN A C 1
ATOM 660 O O . GLN A 1 84 ? -15.283 -9.187 3.228 1.00 79.25 84 GLN A O 1
ATOM 665 N N . THR A 1 85 ? -14.267 -7.349 4.000 1.00 83.00 85 THR A N 1
ATOM 666 C CA . THR A 1 85 ? -15.538 -6.723 4.384 1.00 83.00 85 THR A CA 1
ATOM 667 C C . THR A 1 85 ? -16.292 -6.268 3.128 1.00 83.00 85 THR A C 1
ATOM 669 O O . THR A 1 85 ? -15.637 -5.873 2.161 1.00 83.00 85 THR A O 1
ATOM 672 N N . PRO A 1 86 ? -17.638 -6.228 3.119 1.00 77.50 86 PRO A N 1
ATOM 673 C CA . PRO A 1 86 ? -18.398 -5.744 1.959 1.00 77.50 86 PRO A CA 1
ATOM 674 C C . PRO A 1 86 ? -17.998 -4.326 1.519 1.00 77.50 86 PRO A C 1
ATOM 676 O O . PRO A 1 86 ? -17.846 -4.049 0.334 1.00 77.50 86 PRO A O 1
ATOM 679 N N . ALA A 1 87 ? -17.720 -3.439 2.479 1.00 82.31 87 ALA A N 1
ATOM 680 C CA . ALA A 1 87 ? -17.225 -2.094 2.194 1.00 82.31 87 ALA A CA 1
ATOM 681 C C . ALA A 1 87 ? -15.842 -2.104 1.515 1.00 82.31 87 ALA A C 1
ATOM 683 O O . ALA A 1 87 ? -15.608 -1.348 0.575 1.00 82.31 87 ALA A O 1
ATOM 684 N N . ALA A 1 88 ? -14.924 -2.970 1.962 1.00 87.25 88 ALA A N 1
ATOM 685 C CA . ALA A 1 88 ? -13.624 -3.129 1.314 1.00 87.25 88 ALA A CA 1
ATOM 686 C C . ALA A 1 88 ? -13.756 -3.780 -0.070 1.00 87.25 88 ALA A C 1
ATOM 688 O O . ALA A 1 88 ? -13.014 -3.413 -0.974 1.00 87.25 88 ALA A O 1
ATOM 689 N N . TYR A 1 89 ? -14.698 -4.708 -0.251 1.00 85.38 89 TYR A N 1
ATOM 690 C CA . TYR A 1 89 ? -15.023 -5.267 -1.562 1.00 85.38 89 TYR A CA 1
ATOM 691 C C . TYR A 1 89 ? -15.417 -4.163 -2.538 1.00 85.38 89 TYR A C 1
ATOM 693 O O . TYR A 1 89 ? -14.719 -3.970 -3.528 1.00 85.38 89 TYR A O 1
ATOM 701 N N . HIS A 1 90 ? -16.425 -3.352 -2.207 1.00 91.00 90 HIS A N 1
ATOM 702 C CA . HIS A 1 90 ? -16.847 -2.249 -3.074 1.00 91.00 90 HIS A CA 1
ATOM 703 C C . HIS A 1 90 ? -15.746 -1.212 -3.311 1.00 91.00 90 HIS A C 1
ATOM 705 O O . HIS A 1 90 ? -15.578 -0.767 -4.440 1.00 91.00 90 HIS A O 1
ATOM 711 N N . LYS A 1 91 ? -14.954 -0.874 -2.284 1.00 94.88 91 LYS A N 1
ATOM 712 C CA . LYS A 1 91 ? -13.846 0.084 -2.413 1.00 94.88 91 LYS A CA 1
ATOM 713 C C . LYS A 1 91 ? -12.800 -0.347 -3.446 1.00 94.88 91 LYS A C 1
ATOM 715 O O . LYS A 1 91 ? -12.270 0.501 -4.153 1.00 94.88 91 LYS A O 1
ATOM 720 N N . TYR A 1 92 ? -12.439 -1.630 -3.472 1.00 96.25 92 TYR A N 1
ATOM 721 C CA . TYR A 1 92 ? -11.336 -2.124 -4.303 1.00 96.25 92 TYR A CA 1
ATOM 722 C C . TYR A 1 92 ? -11.795 -2.807 -5.594 1.00 96.25 92 TYR A C 1
ATOM 724 O O . TYR A 1 92 ? -10.942 -3.100 -6.425 1.00 96.25 92 TYR A O 1
ATOM 732 N N . LYS A 1 93 ? -13.101 -3.062 -5.765 1.00 94.38 93 LYS A N 1
ATOM 733 C CA . LYS A 1 93 ? -13.666 -3.886 -6.844 1.00 94.38 93 LYS A CA 1
ATOM 734 C C . LYS A 1 93 ? -13.108 -3.527 -8.222 1.00 94.38 93 LYS A C 1
ATOM 736 O O . LYS A 1 93 ? -12.474 -4.368 -8.847 1.00 94.38 93 LYS A O 1
ATOM 741 N N . GLU A 1 94 ? -13.275 -2.278 -8.646 1.00 96.94 94 GLU A N 1
ATOM 742 C CA . GLU A 1 94 ? -12.875 -1.833 -9.990 1.00 96.94 94 GLU A CA 1
ATOM 743 C C . GLU A 1 94 ? -11.358 -1.938 -10.210 1.00 96.94 94 GLU A C 1
ATOM 745 O O . GLU A 1 94 ? -10.895 -2.372 -11.261 1.00 96.94 94 GLU A O 1
ATOM 750 N N . ALA A 1 95 ? -10.559 -1.620 -9.188 1.00 97.12 95 ALA A N 1
ATOM 751 C CA . ALA A 1 95 ? -9.105 -1.720 -9.273 1.00 97.12 95 ALA A CA 1
A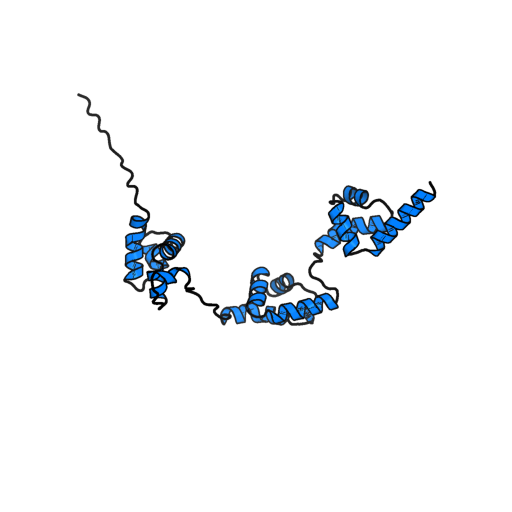TOM 752 C C . ALA A 1 95 ? -8.607 -3.175 -9.283 1.00 97.12 95 ALA A C 1
ATOM 754 O O . ALA A 1 95 ? -7.585 -3.471 -9.899 1.00 97.12 95 ALA A O 1
ATOM 755 N N . ILE A 1 96 ? -9.312 -4.086 -8.605 1.00 94.81 96 ILE A N 1
ATOM 756 C CA . ILE A 1 96 ? -9.029 -5.526 -8.649 1.00 94.81 96 ILE A CA 1
ATOM 757 C C . ILE A 1 96 ? -9.365 -6.077 -10.038 1.00 94.81 96 ILE A C 1
ATOM 759 O O . ILE A 1 96 ? -8.540 -6.783 -10.614 1.00 94.81 96 ILE A O 1
ATOM 763 N N . GLU A 1 97 ? -10.519 -5.705 -10.597 1.00 93.62 97 GLU A N 1
ATOM 764 C CA . GLU A 1 97 ? -10.909 -6.066 -11.966 1.00 93.62 97 GLU A CA 1
ATOM 765 C C . GLU A 1 97 ? -9.886 -5.551 -12.987 1.00 93.62 97 GLU A C 1
ATOM 767 O O . GLU A 1 97 ? -9.468 -6.292 -13.874 1.00 93.62 97 GLU A O 1
ATOM 772 N N . ALA A 1 98 ? -9.393 -4.320 -12.820 1.00 95.38 98 ALA A N 1
ATOM 773 C CA . ALA A 1 98 ? -8.320 -3.787 -13.652 1.00 95.38 98 ALA A CA 1
ATOM 774 C C . ALA A 1 98 ? -7.005 -4.570 -13.500 1.00 95.38 98 ALA A C 1
ATOM 776 O O . ALA A 1 98 ? -6.325 -4.822 -14.489 1.00 95.38 98 ALA A O 1
ATOM 777 N N . CYS A 1 99 ? -6.640 -5.005 -12.290 1.00 90.62 99 CYS A N 1
ATOM 778 C CA . CYS A 1 99 ? -5.445 -5.826 -12.078 1.00 90.62 99 CYS A CA 1
ATOM 779 C C . CYS A 1 99 ? -5.497 -7.190 -12.788 1.00 90.62 99 CYS A C 1
ATOM 781 O O . CYS A 1 99 ? -4.432 -7.702 -13.139 1.00 90.62 99 CYS A O 1
ATOM 783 N N . ASP A 1 100 ? -6.687 -7.760 -13.001 1.00 87.88 100 ASP A N 1
ATOM 784 C CA . ASP A 1 100 ? -6.887 -9.028 -13.726 1.00 87.88 100 ASP A CA 1
ATOM 785 C C . ASP A 1 100 ? -7.129 -8.824 -15.236 1.00 87.88 100 ASP A C 1
ATOM 787 O O . ASP A 1 100 ? -7.160 -9.784 -16.005 1.00 87.88 100 ASP A O 1
ATOM 791 N N . ASN A 1 101 ? -7.273 -7.576 -15.693 1.00 89.94 101 ASN A N 1
ATOM 792 C CA . ASN A 1 101 ? -7.568 -7.254 -17.085 1.00 89.94 101 ASN A CA 1
ATOM 793 C C . ASN A 1 101 ? -6.289 -6.991 -17.905 1.00 89.94 101 ASN A C 1
ATOM 795 O O . ASN A 1 101 ? -5.449 -6.156 -17.560 1.00 89.94 101 ASN A O 1
ATOM 799 N N . LEU A 1 102 ? -6.181 -7.657 -19.060 1.00 88.00 102 LEU A N 1
ATOM 800 C CA . LEU A 1 102 ? -5.079 -7.487 -20.010 1.00 88.00 102 LEU A CA 1
ATOM 801 C C . LEU A 1 102 ? -4.941 -6.052 -20.537 1.00 88.00 102 LEU A C 1
ATOM 803 O O . LEU A 1 102 ? -3.820 -5.626 -20.801 1.00 88.00 102 LEU A O 1
ATOM 807 N N . SER A 1 103 ? -6.026 -5.277 -20.631 1.00 91.88 103 SER A N 1
ATOM 808 C CA . SER A 1 103 ? -5.973 -3.862 -21.037 1.00 91.88 103 SER A CA 1
ATOM 809 C C . SER A 1 103 ? -5.127 -2.998 -20.098 1.00 91.88 103 SER A C 1
ATOM 811 O O . SER A 1 103 ? -4.624 -1.956 -20.507 1.00 91.88 103 SER A O 1
ATOM 813 N N . TYR A 1 104 ? -4.942 -3.431 -18.850 1.00 89.81 104 TYR A N 1
ATOM 814 C CA . TYR A 1 104 ? -4.138 -2.729 -17.853 1.00 89.81 104 TYR A CA 1
ATOM 815 C C . TYR A 1 104 ? -2.783 -3.398 -17.619 1.00 89.81 104 TYR A C 1
ATOM 817 O O . TYR A 1 104 ? -2.048 -2.978 -16.722 1.00 89.81 104 TYR A O 1
ATOM 825 N N . ILE A 1 105 ? -2.427 -4.426 -18.405 1.00 87.25 105 ILE A N 1
ATOM 826 C CA . ILE A 1 105 ? -1.263 -5.275 -18.136 1.00 87.25 105 ILE A CA 1
ATOM 827 C C . ILE A 1 105 ? 0.038 -4.484 -18.076 1.00 87.25 105 ILE A C 1
ATOM 829 O O . ILE A 1 105 ? 0.899 -4.874 -17.294 1.00 87.25 105 ILE A O 1
ATOM 833 N N . GLU A 1 106 ? 0.159 -3.383 -18.820 1.00 84.38 106 GLU A N 1
ATOM 834 C CA . GLU A 1 106 ? 1.345 -2.520 -18.883 1.00 84.38 106 GLU A CA 1
ATOM 835 C C . GLU A 1 106 ? 1.583 -1.726 -17.596 1.00 84.38 106 GLU A C 1
ATOM 837 O O . GLU A 1 106 ? 2.731 -1.503 -17.211 1.00 84.38 106 GLU A O 1
ATOM 842 N N . PHE A 1 107 ? 0.522 -1.362 -16.877 1.00 87.69 107 PHE A N 1
ATOM 843 C CA . PHE A 1 107 ? 0.624 -0.582 -15.647 1.0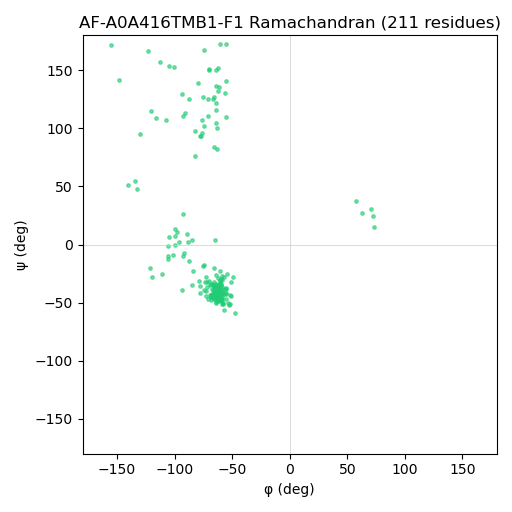0 87.69 107 PHE A CA 1
ATOM 844 C C . PHE A 1 107 ? 1.023 -1.470 -14.468 1.00 87.69 107 PHE A C 1
ATOM 846 O O . PHE A 1 107 ? 0.500 -2.564 -14.315 1.00 87.69 107 PHE A O 1
ATOM 853 N N . ASN A 1 108 ? 1.906 -1.019 -13.581 1.00 87.94 108 ASN A N 1
ATOM 854 C CA . ASN A 1 108 ? 2.117 -1.720 -12.311 1.00 87.94 108 ASN A CA 1
ATOM 855 C C . ASN A 1 108 ? 0.948 -1.474 -11.336 1.00 87.94 108 ASN A C 1
ATOM 857 O O . ASN A 1 108 ? 0.137 -0.564 -11.521 1.00 87.94 108 ASN A O 1
ATOM 861 N N . ILE A 1 109 ? 0.877 -2.255 -10.255 1.00 90.25 109 ILE A N 1
ATOM 862 C CA . ILE A 1 109 ? -0.228 -2.191 -9.276 1.00 90.25 109 ILE A CA 1
ATOM 863 C C . ILE A 1 109 ? -0.400 -0.778 -8.698 1.00 90.25 109 ILE A C 1
ATOM 865 O O . ILE A 1 109 ? -1.520 -0.310 -8.517 1.00 90.25 109 ILE A O 1
ATOM 869 N N . SER A 1 110 ? 0.696 -0.061 -8.448 1.00 91.06 110 SER A N 1
ATOM 870 C CA . SER A 1 110 ? 0.658 1.307 -7.916 1.00 91.06 110 SER A CA 1
ATOM 871 C C . SER A 1 110 ? 0.188 2.340 -8.946 1.00 91.06 110 SER A C 1
ATOM 873 O O . SER A 1 110 ? -0.332 3.392 -8.577 1.00 91.06 110 SER A O 1
ATOM 875 N N . GLN A 1 111 ? 0.410 2.104 -10.240 1.00 90.62 111 GLN A N 1
ATOM 876 C CA . GLN A 1 111 ? -0.132 2.930 -11.321 1.00 90.62 111 GLN A CA 1
ATOM 877 C C . GLN A 1 111 ? -1.632 2.686 -11.482 1.00 90.62 111 GLN A C 1
ATOM 879 O O . GLN A 1 111 ? -2.382 3.657 -11.525 1.00 90.62 111 GLN A O 1
ATOM 884 N N . ILE A 1 112 ? -2.063 1.421 -11.459 1.00 92.81 112 ILE A N 1
ATOM 885 C CA . ILE A 1 112 ? -3.485 1.050 -11.465 1.00 92.81 112 ILE A CA 1
ATOM 886 C C . ILE A 1 112 ? -4.186 1.682 -10.261 1.00 92.81 112 ILE A C 1
ATOM 888 O O . ILE A 1 112 ? -5.153 2.412 -10.434 1.00 92.81 112 ILE A O 1
ATOM 892 N N . ALA A 1 113 ? -3.652 1.516 -9.048 1.00 95.56 113 ALA A N 1
ATOM 893 C CA . ALA A 1 113 ? -4.230 2.113 -7.843 1.00 95.56 113 ALA A CA 1
ATOM 894 C C . ALA A 1 113 ? -4.487 3.620 -7.997 1.00 95.56 113 ALA A C 1
ATOM 896 O O . ALA A 1 113 ? -5.569 4.095 -7.665 1.00 95.56 113 ALA A O 1
ATOM 897 N N . ARG A 1 114 ? -3.531 4.364 -8.568 1.00 94.69 114 ARG A N 1
ATOM 898 C CA . ARG A 1 114 ? -3.678 5.807 -8.808 1.00 94.69 114 ARG A CA 1
ATOM 899 C C . ARG A 1 114 ? -4.767 6.142 -9.826 1.00 94.69 114 ARG A C 1
ATOM 901 O O . ARG A 1 114 ? -5.465 7.125 -9.614 1.00 94.69 114 ARG A O 1
ATOM 908 N N . GLN A 1 115 ? -4.948 5.336 -10.875 1.00 95.31 115 GLN A N 1
ATOM 909 C CA . GLN A 1 115 ? -6.047 5.520 -11.837 1.00 95.31 115 GLN A CA 1
ATOM 910 C C . GLN A 1 115 ? -7.426 5.406 -11.168 1.00 95.31 115 GLN A C 1
ATOM 912 O O . GLN A 1 115 ? -8.355 6.095 -11.575 1.00 95.31 115 GLN A O 1
ATOM 917 N N . PHE A 1 116 ? -7.536 4.606 -10.102 1.00 96.12 116 PHE A N 1
ATOM 918 C CA . PHE A 1 116 ? -8.763 4.433 -9.317 1.00 96.12 116 PHE A CA 1
ATOM 919 C C . PHE A 1 116 ? -8.793 5.262 -8.018 1.00 96.12 116 PHE A C 1
ATOM 921 O O . PHE A 1 116 ? -9.636 5.024 -7.158 1.00 96.12 116 PHE A O 1
ATOM 928 N N . ASN A 1 117 ? -7.895 6.241 -7.847 1.00 96.25 117 ASN A N 1
ATOM 929 C CA . ASN A 1 117 ? -7.799 7.082 -6.641 1.00 96.25 117 ASN A CA 1
ATOM 930 C C . ASN A 1 117 ? -7.574 6.293 -5.331 1.00 96.25 117 ASN A C 1
ATOM 932 O O . ASN A 1 117 ? -8.093 6.635 -4.266 1.00 96.25 117 ASN A O 1
ATOM 936 N N . LEU A 1 118 ? -6.776 5.227 -5.400 1.00 96.12 118 LEU A N 1
ATOM 937 C CA . LEU A 1 118 ? -6.427 4.357 -4.281 1.00 96.12 118 LEU A CA 1
ATOM 938 C C . LEU A 1 118 ? -4.943 4.459 -3.914 1.00 96.12 118 LEU A C 1
ATOM 940 O O . LEU A 1 118 ? -4.080 4.776 -4.733 1.00 96.12 118 LEU A O 1
ATOM 944 N N . ASP A 1 119 ? -4.637 4.100 -2.667 1.00 95.44 119 ASP A N 1
ATOM 945 C CA . ASP A 1 119 ? -3.263 3.890 -2.215 1.00 95.44 119 ASP A CA 1
ATOM 946 C C . ASP A 1 119 ? -2.710 2.557 -2.752 1.00 95.44 119 ASP A C 1
ATOM 948 O O . ASP A 1 119 ? -3.305 1.491 -2.553 1.00 95.44 119 ASP A O 1
ATOM 952 N N . GLY A 1 120 ? -1.546 2.615 -3.408 1.00 91.69 120 GLY A N 1
ATOM 953 C CA . GLY A 1 120 ? -0.906 1.452 -4.030 1.00 91.69 120 GLY A CA 1
ATOM 954 C C . GLY A 1 120 ? -0.513 0.370 -3.025 1.00 91.69 120 GLY A C 1
ATOM 955 O O . GLY A 1 120 ? -0.682 -0.819 -3.300 1.00 91.69 120 GLY A O 1
ATOM 956 N N . THR A 1 121 ? -0.066 0.765 -1.829 1.00 93.56 121 THR A N 1
ATOM 957 C CA . THR A 1 121 ? 0.305 -0.181 -0.763 1.00 93.56 121 THR A CA 1
ATOM 958 C C . THR A 1 121 ? -0.920 -0.953 -0.276 1.00 93.56 121 THR A C 1
ATOM 960 O O . THR A 1 121 ? -0.887 -2.176 -0.131 1.00 93.56 121 THR A O 1
ATOM 963 N N . SER A 1 122 ? -2.027 -0.243 -0.075 1.00 93.44 122 SER A N 1
ATOM 964 C CA . SER A 1 122 ? -3.297 -0.802 0.376 1.00 93.44 122 SER A CA 1
ATOM 965 C C . SER A 1 122 ? -3.899 -1.759 -0.651 1.00 93.44 122 SER A C 1
ATOM 967 O O . SER A 1 122 ? -4.290 -2.864 -0.276 1.00 93.44 122 SER A O 1
ATOM 969 N N . LEU A 1 123 ? -3.917 -1.390 -1.939 1.00 94.88 123 LEU A N 1
ATOM 970 C CA . LEU A 1 123 ? -4.383 -2.280 -3.009 1.00 94.88 123 LEU A CA 1
ATOM 971 C C . LEU A 1 123 ? -3.502 -3.534 -3.124 1.00 94.88 123 LEU A C 1
ATOM 973 O O . LEU A 1 123 ? -4.018 -4.643 -3.234 1.00 94.88 123 LEU A O 1
ATOM 977 N N . SER A 1 124 ? -2.178 -3.383 -3.034 1.00 92.31 124 SER A N 1
ATOM 978 C CA . SER A 1 124 ? -1.253 -4.521 -3.079 1.00 92.31 124 SER A CA 1
ATOM 979 C C . SER A 1 124 ? -1.480 -5.488 -1.909 1.00 92.31 124 SER A C 1
ATOM 981 O O . SER A 1 124 ? -1.543 -6.700 -2.110 1.00 92.31 124 SER A O 1
ATOM 983 N N . ASN A 1 125 ? -1.683 -4.974 -0.692 1.00 91.56 125 ASN A N 1
ATOM 984 C CA . ASN A 1 125 ? -2.034 -5.798 0.468 1.00 91.56 125 ASN A CA 1
ATOM 985 C C . ASN A 1 125 ? -3.396 -6.487 0.303 1.00 91.56 125 ASN A C 1
ATOM 987 O O . ASN A 1 125 ? -3.538 -7.648 0.687 1.00 91.56 125 ASN A O 1
ATOM 991 N N . GLN A 1 126 ? -4.376 -5.800 -0.294 1.00 92.12 126 GLN A N 1
ATOM 992 C CA . GLN A 1 126 ? -5.693 -6.365 -0.579 1.00 92.12 126 GLN A CA 1
ATOM 993 C C . GLN A 1 126 ? -5.595 -7.570 -1.524 1.00 92.12 126 GLN A C 1
ATOM 995 O O . GLN A 1 126 ? -6.173 -8.618 -1.236 1.00 92.12 126 GLN A O 1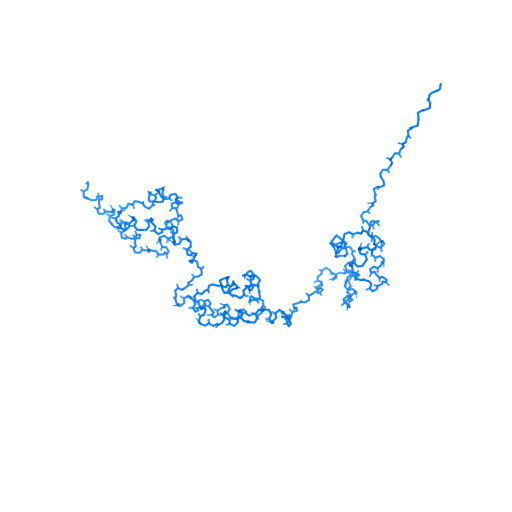
ATOM 1000 N N . LEU A 1 127 ? -4.828 -7.439 -2.610 1.00 88.94 127 LEU A N 1
ATOM 1001 C CA . LEU A 1 127 ? -4.592 -8.513 -3.577 1.00 88.94 127 LEU A CA 1
ATOM 1002 C C . LEU A 1 127 ? -3.844 -9.687 -2.935 1.00 88.94 127 LEU A C 1
ATOM 1004 O O . LEU A 1 127 ? -4.286 -10.821 -3.043 1.00 88.94 127 LEU A O 1
ATOM 1008 N N . LYS A 1 128 ? -2.773 -9.428 -2.175 1.00 88.69 128 LYS A N 1
ATOM 1009 C CA . LYS A 1 128 ? -2.013 -10.490 -1.488 1.00 88.69 128 LYS A CA 1
ATOM 1010 C C . LYS A 1 128 ? -2.864 -11.304 -0.515 1.00 88.69 128 LYS A C 1
ATOM 1012 O O . LYS A 1 128 ? -2.630 -12.496 -0.350 1.00 88.69 128 LYS A O 1
ATOM 1017 N N . LEU A 1 129 ? -3.800 -10.652 0.174 1.00 84.94 129 LEU A N 1
ATOM 1018 C CA . LEU A 1 129 ? -4.591 -11.291 1.221 1.00 84.94 129 LEU A CA 1
ATOM 1019 C C . LEU A 1 129 ? -5.819 -12.031 0.678 1.00 84.94 129 LEU A C 1
ATOM 1021 O O . LEU A 1 129 ? -6.202 -13.046 1.257 1.00 84.94 129 LEU A O 1
ATOM 1025 N N . HIS A 1 130 ? -6.445 -11.515 -0.383 1.00 84.69 130 HIS A N 1
ATOM 1026 C CA . HIS A 1 130 ? -7.749 -11.997 -0.849 1.00 84.69 130 HIS A CA 1
ATOM 1027 C C . HIS A 1 130 ? -7.776 -12.504 -2.293 1.00 84.69 130 HIS A C 1
ATOM 1029 O O . HIS A 1 130 ? -8.690 -13.251 -2.615 1.00 84.69 130 HIS A O 1
ATOM 1035 N N . TYR A 1 131 ? -6.805 -12.118 -3.125 1.00 82.31 131 TYR A N 1
ATOM 1036 C CA . TYR A 1 131 ? -6.750 -12.447 -4.555 1.00 82.31 131 TYR A CA 1
ATOM 1037 C C . TYR A 1 131 ? -5.314 -12.773 -5.025 1.00 82.31 131 TYR A C 1
ATOM 1039 O O . TYR A 1 131 ? -4.803 -12.139 -5.961 1.00 82.31 131 TYR A O 1
ATOM 1047 N N . PRO A 1 132 ? -4.587 -13.685 -4.346 1.00 82.25 132 PRO A N 1
ATOM 1048 C CA . PRO A 1 132 ? -3.198 -13.992 -4.691 1.00 82.25 132 PRO A CA 1
ATOM 1049 C C . PRO A 1 132 ? -3.048 -14.528 -6.123 1.00 82.25 132 PRO A C 1
ATOM 1051 O O . PRO A 1 132 ? -2.058 -14.241 -6.793 1.00 82.25 132 PRO A O 1
ATOM 1054 N N . GLU A 1 133 ? -4.054 -15.239 -6.629 1.00 77.56 133 GLU A N 1
ATOM 1055 C CA . GLU A 1 133 ? -4.072 -15.807 -7.974 1.00 77.56 133 GLU A CA 1
ATOM 1056 C C . GLU A 1 133 ? -4.008 -14.742 -9.075 1.00 77.56 133 GLU A C 1
ATOM 1058 O O . GLU A 1 133 ? -3.355 -14.961 -10.099 1.00 77.56 133 GLU A O 1
ATOM 1063 N N . ILE A 1 134 ? -4.628 -13.574 -8.862 1.00 82.44 134 ILE A N 1
ATOM 1064 C CA . ILE A 1 134 ? -4.568 -12.456 -9.811 1.00 82.44 134 ILE A CA 1
ATOM 1065 C C . ILE A 1 134 ? -3.119 -11.988 -9.943 1.00 82.44 134 ILE A C 1
ATOM 1067 O O . ILE A 1 134 ? -2.622 -11.827 -11.056 1.00 82.44 134 ILE A O 1
ATOM 1071 N N . LEU A 1 135 ? -2.408 -11.830 -8.820 1.00 80.38 135 LEU A N 1
ATOM 1072 C CA . LEU A 1 135 ? -1.006 -11.403 -8.823 1.00 80.38 135 LEU A CA 1
ATOM 1073 C C . LEU A 1 135 ? -0.115 -12.397 -9.568 1.00 80.38 135 LEU A C 1
ATOM 1075 O O . LEU A 1 135 ? 0.686 -11.991 -10.408 1.00 80.38 135 LEU A O 1
ATOM 1079 N N . GLU A 1 136 ? -0.275 -13.691 -9.300 1.00 75.81 136 GLU A N 1
ATOM 1080 C CA . GLU A 1 136 ? 0.527 -14.731 -9.945 1.00 75.81 136 GLU A CA 1
ATOM 1081 C C . GLU A 1 136 ? 0.301 -14.792 -11.460 1.00 75.81 136 GLU A C 1
ATOM 1083 O O . GLU A 1 136 ? 1.263 -14.818 -12.234 1.00 75.81 136 GLU A O 1
ATOM 1088 N N . ARG A 1 137 ? -0.965 -14.810 -11.909 1.00 80.94 137 ARG A N 1
ATOM 1089 C CA . ARG A 1 137 ? -1.303 -14.844 -13.344 1.00 80.94 137 ARG A CA 1
ATOM 1090 C C . ARG A 1 137 ? -0.811 -13.596 -14.059 1.00 80.94 137 ARG A C 1
ATOM 1092 O O . ARG A 1 137 ? -0.243 -13.678 -15.155 1.00 80.94 137 ARG A O 1
ATOM 1099 N N . ARG A 1 138 ? -1.021 -12.444 -13.430 1.00 86.75 138 ARG A N 1
ATOM 1100 C CA . ARG A 1 138 ? -0.604 -11.155 -13.953 1.00 86.75 138 ARG A CA 1
ATOM 1101 C C . ARG A 1 138 ? 0.909 -11.088 -14.109 1.00 86.75 138 ARG A C 1
ATOM 1103 O O . ARG A 1 138 ? 1.373 -10.698 -15.177 1.00 86.75 138 ARG A O 1
ATOM 1110 N N . GLU A 1 139 ? 1.674 -11.481 -13.094 1.00 81.69 139 GLU A N 1
ATOM 1111 C CA . GLU A 1 139 ? 3.136 -11.411 -13.141 1.00 81.69 139 GLU A CA 1
ATOM 1112 C C . GLU A 1 139 ? 3.706 -12.342 -14.214 1.00 81.69 139 GLU A C 1
ATOM 1114 O O . GLU A 1 139 ? 4.512 -11.914 -15.037 1.00 81.69 139 GLU A O 1
ATOM 1119 N N . LYS A 1 140 ? 3.196 -13.577 -14.318 1.00 77.50 140 LYS A N 1
ATOM 1120 C CA . LYS A 1 140 ? 3.553 -14.490 -15.420 1.00 77.50 140 LYS A CA 1
ATOM 1121 C C . LYS A 1 140 ? 3.283 -13.863 -16.790 1.00 77.50 140 LYS A C 1
ATOM 1123 O O . LYS A 1 140 ? 4.097 -13.987 -17.705 1.00 77.50 140 LYS A O 1
ATOM 1128 N N . THR A 1 141 ? 2.152 -13.173 -16.928 1.00 76.81 141 THR A N 1
ATOM 1129 C CA . THR A 1 141 ? 1.778 -12.496 -18.174 1.00 76.81 141 THR A CA 1
ATOM 1130 C C . THR A 1 141 ? 2.703 -11.319 -18.474 1.00 76.81 141 THR A C 1
ATOM 1132 O O . THR A 1 141 ? 3.175 -11.210 -19.604 1.00 76.81 141 THR A O 1
ATOM 1135 N N . ARG A 1 142 ? 3.032 -10.482 -17.480 1.00 83.88 142 ARG A N 1
ATOM 1136 C CA . ARG A 1 142 ? 4.001 -9.384 -17.634 1.00 83.88 142 ARG A CA 1
ATOM 1137 C C . ARG A 1 142 ? 5.371 -9.907 -18.046 1.00 83.88 142 ARG A C 1
ATOM 1139 O O . ARG A 1 142 ? 5.939 -9.383 -18.995 1.00 83.88 142 ARG A O 1
ATOM 1146 N N . VAL A 1 143 ? 5.878 -10.948 -17.384 1.00 78.69 143 VAL A N 1
ATOM 1147 C CA . VAL A 1 143 ? 7.179 -11.557 -17.704 1.00 78.69 143 VAL A CA 1
ATOM 1148 C C . VAL A 1 143 ? 7.200 -12.078 -19.139 1.00 78.69 143 VAL A C 1
ATOM 1150 O O . VAL A 1 143 ? 8.125 -11.763 -19.882 1.00 78.69 143 VAL A O 1
ATOM 1153 N N . ARG A 1 144 ? 6.158 -12.805 -19.567 1.00 75.38 144 ARG A N 1
ATOM 1154 C CA . ARG A 1 144 ? 6.036 -13.300 -20.949 1.00 75.38 144 ARG A CA 1
ATOM 1155 C C . ARG A 1 144 ? 6.033 -12.171 -21.984 1.00 75.38 144 ARG A C 1
ATOM 1157 O O . ARG A 1 144 ? 6.534 -12.362 -23.084 1.00 75.38 144 ARG A O 1
ATOM 1164 N N . LEU A 1 145 ? 5.465 -11.019 -21.636 1.00 79.56 145 LEU A N 1
ATOM 1165 C CA . LEU A 1 145 ? 5.416 -9.830 -22.488 1.00 79.56 145 LEU A CA 1
ATOM 1166 C C . LEU A 1 145 ? 6.645 -8.913 -22.327 1.00 79.56 145 LEU A C 1
ATOM 1168 O O . LEU A 1 145 ? 6.690 -7.854 -22.941 1.00 79.56 145 LEU A O 1
ATOM 1172 N N . GLY A 1 146 ? 7.632 -9.281 -21.500 1.00 79.69 146 GLY A N 1
ATOM 1173 C CA . GLY A 1 146 ? 8.828 -8.466 -21.249 1.00 79.69 146 GLY A CA 1
ATOM 1174 C C . GLY A 1 146 ? 8.589 -7.218 -20.385 1.00 79.69 146 GLY A C 1
ATOM 1175 O O . GLY A 1 146 ? 9.444 -6.342 -20.315 1.00 79.69 146 GLY A O 1
ATOM 1176 N N . LEU A 1 147 ? 7.449 -7.129 -19.697 1.00 72.19 147 LEU A N 1
ATOM 1177 C CA . LEU A 1 147 ? 6.993 -5.962 -18.931 1.00 72.19 147 LEU A CA 1
ATOM 1178 C C . LEU A 1 147 ? 7.406 -5.996 -17.444 1.00 72.19 147 LEU A C 1
ATOM 1180 O O . LEU A 1 147 ? 6.703 -5.433 -16.606 1.00 72.19 147 LEU A O 1
ATOM 1184 N N . ALA A 1 148 ? 8.497 -6.674 -17.078 1.00 61.72 148 ALA A N 1
ATOM 1185 C CA . ALA A 1 148 ? 8.872 -6.897 -15.675 1.00 61.72 148 ALA A CA 1
ATOM 1186 C C . ALA A 1 148 ? 8.996 -5.587 -14.856 1.00 61.72 148 ALA A C 1
ATOM 1188 O O . ALA A 1 148 ? 9.520 -4.577 -15.331 1.00 61.72 148 ALA A O 1
ATOM 1189 N N . ASP A 1 149 ? 8.529 -5.621 -13.602 1.00 55.97 149 ASP A N 1
ATOM 1190 C CA . ASP A 1 149 ? 8.235 -4.466 -12.726 1.00 55.97 149 ASP A CA 1
ATOM 1191 C C . ASP A 1 149 ? 9.427 -3.577 -12.302 1.00 55.97 149 ASP A C 1
ATOM 1193 O O . ASP A 1 149 ? 9.245 -2.604 -11.570 1.00 55.97 149 ASP A O 1
ATOM 1197 N N . ASN A 1 150 ? 10.640 -3.825 -12.800 1.00 52.59 150 ASN A N 1
ATOM 1198 C CA . ASN A 1 150 ? 11.841 -3.084 -12.390 1.00 52.59 150 ASN A CA 1
ATOM 1199 C C . ASN A 1 150 ? 12.232 -1.919 -13.305 1.00 52.59 150 ASN A C 1
ATOM 1201 O O . ASN A 1 150 ? 13.205 -1.216 -13.026 1.00 52.59 150 ASN A O 1
ATOM 1205 N N . PHE A 1 151 ? 11.457 -1.638 -14.349 1.00 52.12 151 PHE A N 1
ATOM 1206 C CA . PHE A 1 151 ? 11.625 -0.403 -15.104 1.00 52.12 151 PHE A CA 1
ATOM 1207 C C . PHE A 1 151 ? 10.900 0.739 -14.393 1.00 52.12 151 PHE A C 1
ATOM 1209 O O . PHE A 1 151 ? 9.848 1.213 -14.826 1.00 52.12 151 PHE A O 1
ATOM 1216 N N . LEU A 1 152 ? 11.489 1.248 -13.304 1.00 52.03 152 LEU A N 1
ATOM 1217 C CA . LEU A 1 152 ? 11.250 2.648 -12.976 1.00 52.03 152 LEU A CA 1
ATOM 1218 C C . LEU A 1 152 ? 11.645 3.427 -14.233 1.00 52.03 152 LEU A C 1
ATOM 1220 O O . LEU A 1 152 ? 12.819 3.513 -14.586 1.00 52.03 152 LEU A O 1
ATOM 1224 N N . LYS A 1 153 ? 10.652 3.982 -14.927 1.00 49.00 153 LYS A N 1
ATOM 1225 C CA . LYS A 1 153 ? 10.845 4.858 -16.089 1.00 49.00 153 LYS A CA 1
ATOM 1226 C C . LYS A 1 153 ? 11.874 5.961 -15.782 1.00 49.00 153 LYS A C 1
ATOM 1228 O O . LYS A 1 153 ? 12.606 6.380 -16.669 1.00 49.00 153 LYS A O 1
ATOM 1233 N N . SER A 1 154 ? 12.004 6.347 -14.506 1.00 54.78 154 SER A N 1
ATOM 1234 C CA . SER A 1 154 ? 13.037 7.258 -14.007 1.00 54.78 154 SER A CA 1
ATOM 1235 C C . SER A 1 154 ? 14.462 6.691 -14.036 1.00 54.78 154 SER A C 1
ATOM 1237 O O . SER A 1 154 ? 15.380 7.460 -14.283 1.00 54.78 154 SER A O 1
ATOM 1239 N N . THR A 1 155 ? 14.686 5.390 -13.830 1.00 59.16 155 THR A N 1
ATOM 1240 C CA . THR A 1 155 ? 16.022 4.772 -13.884 1.00 59.16 155 THR A CA 1
ATOM 1241 C C . THR A 1 155 ? 16.512 4.637 -15.325 1.00 59.16 155 THR A C 1
ATOM 1243 O O . THR A 1 155 ? 17.670 4.930 -15.606 1.00 59.16 155 THR A O 1
ATOM 1246 N N . ALA A 1 156 ? 15.623 4.281 -16.258 1.00 65.94 156 ALA A N 1
ATOM 1247 C CA . ALA A 1 156 ? 15.948 4.277 -17.686 1.00 65.94 156 ALA A CA 1
ATOM 1248 C C . ALA A 1 156 ? 16.199 5.701 -18.211 1.00 65.94 156 ALA A C 1
ATOM 1250 O O . ALA A 1 156 ? 17.224 5.945 -18.844 1.00 65.94 156 ALA A O 1
ATOM 1251 N N . SER A 1 157 ? 15.339 6.669 -17.857 1.00 72.69 157 SER A N 1
ATOM 1252 C CA . SER A 1 157 ? 15.593 8.091 -18.143 1.00 72.69 157 SER A CA 1
ATOM 1253 C C . SER A 1 157 ? 16.894 8.591 -17.519 1.00 72.69 157 SER A C 1
ATOM 1255 O O . SER A 1 157 ? 17.606 9.358 -18.158 1.00 72.69 157 SER A O 1
ATOM 1257 N N . LYS A 1 158 ? 17.233 8.148 -16.300 1.00 81.00 158 LYS A N 1
ATOM 1258 C CA . LYS A 1 158 ? 18.475 8.528 -15.614 1.00 81.00 158 LYS A CA 1
ATOM 1259 C C . LYS A 1 158 ? 19.704 8.150 -16.438 1.00 81.00 158 LYS A C 1
ATOM 1261 O O . LYS A 1 158 ? 20.633 8.942 -16.508 1.00 81.00 158 LYS A O 1
ATOM 1266 N N . TYR A 1 159 ? 19.712 6.974 -17.066 1.00 87.25 159 TYR A N 1
ATOM 1267 C CA . TYR A 1 159 ? 20.864 6.488 -17.829 1.00 87.25 159 TYR A CA 1
ATOM 1268 C C . TYR A 1 159 ? 20.825 6.826 -19.326 1.00 87.25 159 TYR A C 1
ATOM 1270 O O . TYR A 1 159 ? 21.845 6.655 -19.991 1.00 87.25 159 TYR A O 1
ATOM 1278 N N . ALA A 1 160 ? 19.708 7.339 -19.854 1.00 86.94 160 ALA A N 1
ATOM 1279 C CA . ALA A 1 160 ? 19.509 7.582 -21.286 1.00 86.94 160 ALA A CA 1
ATOM 1280 C C . ALA A 1 160 ? 20.640 8.409 -21.927 1.00 86.94 160 ALA A C 1
ATOM 1282 O O . ALA A 1 160 ? 21.265 7.954 -22.883 1.00 86.94 160 ALA A O 1
ATOM 1283 N N . GLY A 1 161 ? 20.989 9.560 -21.341 1.00 88.38 161 GLY A N 1
ATOM 1284 C CA . GLY A 1 161 ? 22.056 10.416 -21.878 1.00 88.38 161 GLY A CA 1
ATOM 1285 C C . GLY A 1 161 ? 23.444 9.759 -21.857 1.00 88.38 161 GLY A C 1
ATOM 1286 O O . GLY A 1 161 ? 24.241 9.952 -22.775 1.00 88.38 161 GLY A O 1
ATOM 1287 N N . ALA A 1 162 ? 23.732 8.935 -20.846 1.00 90.81 162 ALA A N 1
ATOM 1288 C CA . ALA A 1 162 ? 24.988 8.189 -20.767 1.00 90.81 162 ALA A CA 1
ATOM 1289 C C . ALA A 1 162 ? 25.044 7.043 -21.787 1.00 90.81 162 ALA A C 1
ATOM 1291 O O . ALA A 1 162 ? 26.098 6.783 -22.366 1.00 90.81 162 ALA A O 1
ATOM 1292 N N . ILE A 1 163 ? 23.912 6.379 -22.032 1.00 90.31 163 ILE A N 1
ATOM 1293 C CA . ILE A 1 163 ? 23.775 5.305 -23.023 1.00 90.31 163 ILE A CA 1
ATOM 1294 C C . ILE A 1 163 ? 23.968 5.856 -24.439 1.00 90.31 163 ILE A C 1
ATOM 1296 O O . ILE A 1 163 ? 24.738 5.281 -25.209 1.00 90.31 163 ILE A O 1
ATOM 1300 N N . GLU A 1 164 ? 23.339 6.984 -24.774 1.00 89.88 164 GLU A N 1
ATOM 1301 C CA . GLU A 1 164 ? 23.530 7.655 -26.067 1.00 89.88 164 GLU A CA 1
ATOM 1302 C C . GLU A 1 164 ? 24.992 8.054 -26.276 1.00 89.88 164 GLU A C 1
ATOM 1304 O O . GLU A 1 164 ? 25.603 7.698 -27.283 1.00 89.88 164 GLU A O 1
ATOM 1309 N N . SER A 1 165 ? 25.600 8.700 -25.280 1.00 90.69 165 SER A N 1
ATOM 1310 C CA . SER A 1 165 ? 27.010 9.088 -25.338 1.00 90.69 165 SER A CA 1
ATOM 1311 C C . SER A 1 165 ? 27.959 7.895 -25.490 1.00 90.69 165 SER A C 1
ATOM 1313 O O . SER A 1 165 ? 28.998 8.006 -26.144 1.00 90.69 165 SER A O 1
ATOM 1315 N N . LEU A 1 166 ? 27.621 6.740 -24.910 1.00 89.75 166 LEU A N 1
ATOM 1316 C CA . LEU A 1 166 ? 28.401 5.509 -25.040 1.00 89.75 166 LEU A CA 1
ATOM 1317 C C . LEU A 1 166 ? 28.256 4.864 -26.429 1.00 89.75 166 LEU A C 1
ATOM 1319 O O . LEU A 1 166 ? 29.214 4.273 -26.929 1.00 89.75 166 LEU A O 1
ATOM 1323 N N . ARG A 1 167 ? 27.086 4.995 -27.072 1.00 87.88 167 ARG A N 1
ATOM 1324 C CA . ARG A 1 167 ? 26.855 4.534 -28.454 1.00 87.88 167 ARG A CA 1
ATOM 1325 C C . ARG A 1 167 ? 27.707 5.322 -29.451 1.00 87.88 167 ARG A C 1
ATOM 1327 O O . ARG A 1 167 ? 28.290 4.714 -30.351 1.00 87.88 167 ARG A O 1
ATOM 1334 N N . THR A 1 168 ? 27.818 6.636 -29.253 1.00 88.81 168 THR A N 1
ATOM 1335 C CA . THR A 1 168 ? 28.598 7.540 -30.116 1.00 88.81 168 THR A CA 1
ATOM 1336 C C . THR A 1 168 ? 30.099 7.456 -29.838 1.00 88.81 168 THR A C 1
ATOM 1338 O O . THR A 1 168 ? 30.898 7.394 -30.771 1.00 88.81 168 THR A O 1
ATOM 1341 N N . THR A 1 169 ? 30.492 7.394 -28.560 1.00 89.06 169 THR A N 1
ATOM 1342 C CA . THR A 1 169 ? 31.898 7.477 -28.135 1.00 89.06 169 THR A CA 1
ATOM 1343 C C . THR A 1 169 ? 32.263 6.331 -27.184 1.00 89.06 169 THR A C 1
ATOM 1345 O O . THR A 1 169 ? 32.087 6.454 -25.964 1.00 89.06 169 THR A O 1
ATOM 1348 N N . PRO A 1 170 ? 32.835 5.230 -27.709 1.00 88.50 170 PRO A N 1
ATOM 1349 C CA . PRO A 1 170 ? 33.224 4.080 -26.900 1.00 88.50 170 PRO A CA 1
ATOM 1350 C C . PRO A 1 170 ? 34.324 4.429 -25.888 1.00 88.50 170 PRO A C 1
ATOM 1352 O O . PRO A 1 170 ? 35.415 4.866 -26.271 1.00 88.50 170 PRO A O 1
ATOM 1355 N N . ARG A 1 171 ? 34.049 4.226 -24.594 1.00 90.44 171 ARG A N 1
ATOM 1356 C CA . ARG A 1 171 ? 34.969 4.490 -23.469 1.00 90.44 171 ARG A CA 1
ATOM 1357 C C . ARG A 1 171 ? 34.635 3.631 -22.250 1.00 90.44 171 ARG A C 1
ATOM 1359 O O . ARG A 1 171 ? 33.655 2.884 -22.250 1.00 90.44 171 ARG A O 1
ATOM 1366 N N . LEU A 1 172 ? 35.492 3.661 -21.229 1.00 90.69 172 LEU A N 1
ATOM 1367 C CA . LEU A 1 172 ? 35.320 2.821 -20.041 1.00 90.69 172 LEU A CA 1
ATOM 1368 C C . LEU A 1 172 ? 34.005 3.157 -19.327 1.00 90.69 172 LEU A C 1
ATOM 1370 O O . LEU A 1 172 ? 33.709 4.322 -19.086 1.00 90.69 172 LEU A O 1
ATOM 1374 N N . LEU A 1 173 ? 33.246 2.136 -18.917 1.00 89.12 173 LEU A N 1
ATOM 1375 C CA . LEU A 1 173 ? 31.963 2.344 -18.230 1.00 89.12 173 LEU A CA 1
ATOM 1376 C C . LEU A 1 173 ? 32.121 3.132 -16.924 1.00 89.12 173 LEU A C 1
ATOM 1378 O O . LEU A 1 173 ? 31.267 3.946 -16.598 1.00 89.12 173 LEU A O 1
ATOM 1382 N N . ALA A 1 174 ? 33.235 2.935 -16.211 1.00 89.38 174 ALA A N 1
ATOM 1383 C CA . ALA A 1 174 ? 33.558 3.702 -15.009 1.00 89.38 174 ALA A CA 1
ATOM 1384 C C . ALA A 1 174 ? 33.799 5.191 -15.308 1.00 89.38 174 ALA A C 1
ATOM 1386 O O . ALA A 1 174 ? 33.409 6.045 -14.519 1.00 89.38 174 ALA A O 1
ATOM 1387 N N . GLN A 1 175 ? 34.385 5.498 -16.468 1.00 90.75 175 GLN A N 1
ATOM 1388 C CA . GLN A 1 175 ? 34.591 6.872 -16.915 1.00 90.75 175 GLN A CA 1
ATOM 1389 C C . GLN A 1 175 ? 33.248 7.538 -17.240 1.00 90.75 175 GLN A C 1
ATOM 1391 O O . GLN A 1 175 ? 32.968 8.615 -16.727 1.00 90.75 175 GLN A O 1
ATOM 1396 N N . VAL A 1 176 ? 32.376 6.864 -18.001 1.00 92.50 176 VAL A N 1
ATOM 1397 C CA . VAL A 1 176 ? 31.023 7.374 -18.296 1.00 92.50 176 VAL A CA 1
ATOM 1398 C C . VAL A 1 176 ? 30.204 7.546 -17.020 1.00 92.50 176 VAL A C 1
ATOM 1400 O O . VAL A 1 176 ? 29.534 8.556 -16.846 1.00 92.50 176 VAL A O 1
ATOM 1403 N N . ALA A 1 177 ? 30.284 6.590 -16.093 1.00 91.25 177 ALA A N 1
ATOM 1404 C CA . ALA A 1 177 ? 29.610 6.709 -14.809 1.00 91.25 177 ALA A CA 1
ATOM 1405 C C . ALA A 1 177 ? 30.075 7.960 -14.050 1.00 91.25 177 ALA A C 1
ATOM 1407 O O . ALA A 1 177 ? 29.235 8.709 -13.568 1.00 91.25 177 ALA A O 1
ATOM 1408 N N . SER A 1 178 ? 31.381 8.240 -14.007 1.00 91.50 178 SER A N 1
ATOM 1409 C CA . SER A 1 178 ? 31.899 9.447 -13.353 1.00 91.50 178 SER A CA 1
ATOM 1410 C C . SER A 1 178 ? 31.464 10.739 -14.051 1.00 91.50 178 SER A C 1
ATOM 1412 O O . SER A 1 178 ? 31.124 11.698 -13.368 1.00 91.50 178 SER A O 1
ATOM 1414 N N . GLU A 1 179 ? 31.453 10.772 -15.387 1.00 91.06 179 GLU A N 1
ATOM 1415 C CA . GLU A 1 179 ? 31.044 11.948 -16.175 1.00 91.06 179 GLU A CA 1
ATOM 1416 C C . GLU A 1 179 ? 29.581 12.338 -15.917 1.00 91.06 179 GLU A C 1
ATOM 1418 O O . GLU A 1 179 ? 29.249 13.518 -15.874 1.00 91.06 179 GLU A O 1
ATOM 1423 N N . TYR A 1 180 ? 28.714 11.346 -15.706 1.00 90.44 180 TYR A N 1
ATOM 1424 C CA . TYR A 1 180 ? 27.283 11.549 -15.472 1.00 90.44 180 TYR A CA 1
ATOM 1425 C C . TYR A 1 180 ? 26.887 11.474 -13.983 1.00 90.44 180 TYR A C 1
ATOM 1427 O O . TYR A 1 180 ? 25.700 11.501 -13.656 1.00 90.44 180 TYR A O 1
ATOM 1435 N N . GLY A 1 181 ? 27.856 11.382 -13.063 1.00 88.44 181 GLY A N 1
ATOM 1436 C CA . GLY A 1 181 ? 27.602 11.368 -11.616 1.00 88.44 181 GLY A CA 1
ATOM 1437 C C . GLY A 1 181 ? 26.937 10.085 -11.095 1.00 88.44 181 GLY A C 1
ATOM 1438 O O . GLY A 1 181 ? 26.163 10.118 -10.137 1.00 88.44 181 GLY A O 1
ATOM 1439 N N . PHE A 1 182 ? 27.197 8.941 -11.725 1.00 89.94 182 PHE A N 1
ATOM 1440 C CA . PHE A 1 182 ? 26.670 7.634 -11.338 1.00 89.94 182 PHE A CA 1
ATOM 1441 C C . PHE A 1 182 ? 27.686 6.797 -10.565 1.00 89.94 182 PHE A C 1
ATOM 1443 O O . PHE A 1 182 ? 28.893 6.875 -10.779 1.00 89.94 182 PHE A O 1
ATOM 1450 N N . ASN A 1 183 ? 27.176 5.900 -9.719 1.00 91.38 183 ASN A N 1
ATOM 1451 C CA . ASN A 1 183 ? 27.986 4.824 -9.162 1.00 91.38 183 ASN A CA 1
ATOM 1452 C C . ASN A 1 183 ? 28.405 3.849 -10.295 1.00 91.38 183 ASN A C 1
ATOM 1454 O O . ASN A 1 183 ? 27.519 3.327 -10.986 1.00 91.38 183 ASN A O 1
ATOM 1458 N N . PRO A 1 184 ? 29.714 3.577 -10.485 1.00 89.38 184 PRO A N 1
ATOM 1459 C CA . PRO A 1 184 ? 30.213 2.740 -11.578 1.00 89.38 184 PRO A CA 1
ATOM 1460 C C . PRO A 1 184 ? 29.671 1.311 -11.594 1.00 89.38 184 PRO A C 1
ATOM 1462 O O . PRO A 1 184 ? 29.346 0.796 -12.664 1.00 89.38 184 PRO A O 1
ATOM 1465 N N . ASP A 1 185 ? 29.554 0.673 -10.431 1.00 87.69 185 ASP A N 1
ATOM 1466 C CA . ASP A 1 185 ? 29.110 -0.719 -10.334 1.00 87.69 185 ASP A CA 1
ATOM 1467 C C . ASP A 1 185 ? 27.617 -0.838 -10.619 1.00 87.69 185 ASP A C 1
ATOM 1469 O O . ASP A 1 185 ? 27.194 -1.716 -11.367 1.00 87.69 185 ASP A O 1
ATOM 1473 N N . THR A 1 186 ? 26.833 0.119 -10.121 1.00 87.25 186 THR A N 1
ATOM 1474 C CA . THR A 1 186 ? 25.391 0.183 -10.388 1.00 87.25 186 THR A CA 1
ATOM 1475 C C . THR A 1 186 ? 25.108 0.432 -11.873 1.00 87.25 186 THR A C 1
ATOM 1477 O O . THR A 1 186 ? 24.232 -0.205 -12.451 1.00 87.25 186 THR A O 1
ATOM 1480 N N . PHE A 1 187 ? 25.860 1.334 -12.519 1.00 89.38 187 PHE A N 1
ATOM 1481 C CA . PHE A 1 187 ? 25.718 1.601 -13.956 1.00 89.38 187 PHE A CA 1
ATOM 1482 C C . PHE A 1 187 ? 26.150 0.405 -14.815 1.00 89.38 187 PHE A C 1
ATOM 1484 O O . PHE A 1 187 ? 25.502 0.090 -15.814 1.00 89.38 187 PHE A O 1
ATOM 1491 N N . ARG A 1 188 ? 27.215 -0.298 -14.410 1.00 89.50 188 ARG A N 1
ATOM 1492 C CA . ARG A 1 188 ? 27.673 -1.519 -15.082 1.00 89.50 188 ARG A CA 1
ATOM 1493 C C . ARG A 1 188 ? 26.632 -2.636 -14.985 1.00 89.50 188 ARG A C 1
ATOM 1495 O O . ARG A 1 188 ? 26.298 -3.227 -16.008 1.00 89.50 188 ARG A O 1
ATOM 1502 N N . ASP A 1 189 ? 26.118 -2.909 -13.787 1.00 86.81 189 ASP A N 1
ATOM 1503 C CA . ASP A 1 189 ? 25.087 -3.932 -13.566 1.00 86.81 189 ASP A CA 1
ATOM 1504 C C . ASP A 1 189 ? 23.808 -3.612 -14.356 1.00 86.81 189 ASP A C 1
ATOM 1506 O O . ASP A 1 189 ? 23.235 -4.486 -15.008 1.00 86.81 189 ASP A O 1
ATOM 1510 N N . TYR A 1 190 ? 23.420 -2.331 -14.401 1.00 87.19 190 TYR A N 1
ATOM 1511 C CA . TYR A 1 190 ? 22.313 -1.859 -15.230 1.00 87.19 190 TYR A CA 1
ATOM 1512 C C . TYR A 1 190 ? 22.532 -2.159 -16.721 1.00 87.19 190 TYR A C 1
ATOM 1514 O O . TYR A 1 190 ? 21.666 -2.758 -17.359 1.00 87.19 190 TYR A O 1
ATOM 1522 N N . LEU A 1 191 ? 23.689 -1.789 -17.282 1.00 87.62 191 LEU A N 1
ATOM 1523 C CA . LEU A 1 191 ? 23.999 -2.049 -18.692 1.00 87.62 191 LEU A CA 1
ATOM 1524 C C . LEU A 1 191 ? 24.015 -3.547 -19.011 1.00 87.62 191 LEU A C 1
ATOM 1526 O O . LEU A 1 191 ? 23.487 -3.943 -20.042 1.00 87.62 191 LEU A O 1
ATOM 1530 N N . HIS A 1 192 ? 24.555 -4.396 -18.134 1.00 84.56 192 HIS A N 1
ATOM 1531 C CA . HIS A 1 192 ? 24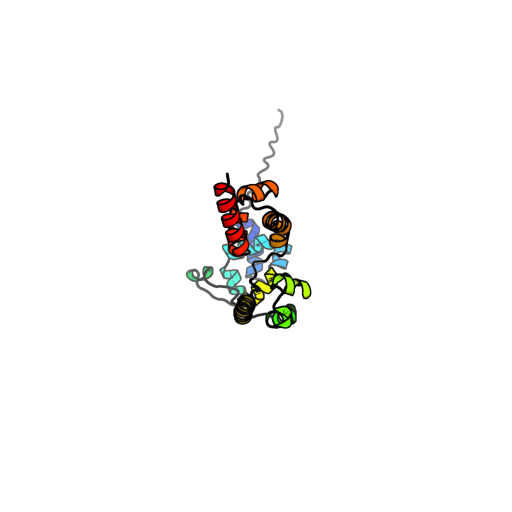.534 -5.845 -18.358 1.00 84.56 192 HIS A CA 1
ATOM 1532 C C . HIS A 1 192 ? 23.128 -6.440 -18.330 1.00 84.56 192 HIS A C 1
ATOM 1534 O O . HIS A 1 192 ? 22.849 -7.368 -19.086 1.00 84.56 192 HIS A O 1
ATOM 1540 N N . ARG A 1 193 ? 22.245 -5.919 -17.474 1.00 81.12 193 ARG A N 1
ATOM 1541 C CA . ARG A 1 193 ? 20.878 -6.430 -17.339 1.00 81.12 193 ARG A CA 1
ATOM 1542 C C . ARG A 1 193 ? 19.945 -5.939 -18.447 1.00 81.12 193 ARG A C 1
ATOM 1544 O O . ARG A 1 193 ? 19.019 -6.661 -18.802 1.00 81.12 193 ARG A O 1
ATOM 1551 N N . HIS A 1 194 ? 20.170 -4.733 -18.972 1.00 81.00 194 HIS A N 1
ATOM 1552 C CA . HIS A 1 194 ? 19.206 -4.059 -19.849 1.00 81.00 194 HIS A CA 1
ATOM 1553 C C . HIS A 1 194 ? 19.727 -3.744 -21.256 1.00 81.00 194 HIS A C 1
ATOM 1555 O O . HIS A 1 194 ? 18.935 -3.703 -22.188 1.00 81.00 194 HIS A O 1
ATOM 1561 N N . GLU A 1 195 ? 21.034 -3.554 -21.436 1.00 83.69 195 GLU A N 1
ATOM 1562 C CA . GLU A 1 195 ? 21.667 -3.242 -22.728 1.00 83.69 195 GLU A CA 1
ATOM 1563 C C . GLU A 1 195 ? 22.934 -4.110 -22.936 1.00 83.69 195 GLU A C 1
ATOM 1565 O O . GLU A 1 195 ? 24.037 -3.582 -23.143 1.00 83.69 195 GLU A O 1
ATOM 1570 N N . PRO A 1 196 ? 22.828 -5.455 -22.849 1.00 84.88 196 PRO A N 1
ATOM 1571 C CA . PRO A 1 196 ? 23.995 -6.340 -22.853 1.00 84.88 196 PRO A CA 1
ATOM 1572 C C . PRO A 1 196 ? 24.806 -6.231 -24.151 1.00 84.88 196 PRO A C 1
ATOM 1574 O O . PRO A 1 196 ? 26.038 -6.260 -24.120 1.00 84.88 196 PRO A O 1
ATOM 1577 N N . GLU A 1 197 ? 24.133 -6.031 -25.285 1.00 85.56 197 GLU A N 1
ATOM 1578 C CA . GLU A 1 197 ? 24.775 -5.859 -26.591 1.00 85.56 197 GLU A CA 1
ATOM 1579 C C . GLU A 1 197 ? 25.648 -4.603 -26.643 1.00 85.56 197 GLU A C 1
ATOM 1581 O O . GLU A 1 197 ? 26.769 -4.638 -27.158 1.00 85.56 197 GLU A O 1
ATOM 1586 N N . LEU A 1 198 ? 25.180 -3.500 -26.051 1.00 87.12 198 LEU A N 1
ATOM 1587 C CA . LEU A 1 198 ? 25.946 -2.261 -25.974 1.00 87.12 198 LEU A CA 1
ATOM 1588 C C . LEU A 1 198 ? 27.195 -2.438 -25.105 1.00 87.12 198 LEU A C 1
ATOM 1590 O O . LEU A 1 198 ? 28.272 -1.969 -25.479 1.00 87.12 198 LEU A O 1
ATOM 1594 N N . ALA A 1 199 ? 27.076 -3.142 -23.975 1.00 85.94 199 ALA A N 1
ATOM 1595 C CA . ALA A 1 199 ? 28.207 -3.425 -23.093 1.00 85.94 199 ALA A CA 1
ATOM 1596 C C . ALA A 1 199 ? 29.293 -4.252 -23.806 1.00 85.94 199 ALA A C 1
ATOM 1598 O O . ALA A 1 199 ? 30.479 -3.908 -23.746 1.00 85.94 199 ALA A O 1
ATOM 1599 N N . VAL A 1 200 ? 28.890 -5.299 -24.534 1.00 87.31 200 VAL A N 1
ATOM 1600 C CA . VAL A 1 200 ? 29.798 -6.151 -25.318 1.00 87.31 200 VAL A CA 1
ATOM 1601 C C . VAL A 1 200 ? 30.427 -5.371 -26.476 1.00 87.31 200 VAL A C 1
ATOM 1603 O O . VAL A 1 200 ? 31.647 -5.404 -26.649 1.00 87.31 200 VAL A O 1
ATOM 1606 N N . SER A 1 201 ? 29.623 -4.621 -27.234 1.00 86.44 201 SER A N 1
ATOM 1607 C CA . SER A 1 201 ? 30.081 -3.818 -28.374 1.00 86.44 201 SER A CA 1
ATOM 1608 C C . SER A 1 201 ? 31.086 -2.746 -27.951 1.00 86.44 201 SER A C 1
ATOM 1610 O O . SER A 1 201 ? 32.149 -2.602 -28.559 1.00 86.44 201 SER A O 1
ATOM 1612 N N . ASN A 1 202 ? 30.813 -2.036 -26.854 1.00 87.06 202 ASN A N 1
ATOM 1613 C CA . ASN A 1 202 ? 31.731 -1.047 -26.301 1.00 87.06 202 ASN A CA 1
ATOM 1614 C C . ASN A 1 202 ? 33.066 -1.682 -25.872 1.00 87.06 202 ASN A C 1
ATOM 1616 O O . ASN A 1 202 ? 34.136 -1.176 -26.215 1.00 87.06 202 ASN A O 1
ATOM 1620 N N . ALA A 1 203 ? 33.022 -2.827 -25.180 1.00 84.75 203 ALA A N 1
ATOM 1621 C CA . ALA A 1 203 ? 34.226 -3.555 -24.785 1.00 84.75 203 ALA A CA 1
ATOM 1622 C C . ALA A 1 203 ? 35.044 -4.026 -26.002 1.00 84.75 203 ALA A C 1
ATOM 1624 O O . ALA A 1 203 ? 36.271 -3.900 -26.005 1.00 84.75 203 ALA A O 1
ATOM 1625 N N . ALA A 1 204 ? 34.388 -4.518 -27.056 1.00 85.62 204 ALA A N 1
ATOM 1626 C CA . ALA A 1 204 ? 35.044 -4.914 -28.300 1.00 85.62 204 ALA A CA 1
ATOM 1627 C C . ALA A 1 204 ? 35.734 -3.724 -28.989 1.00 85.62 204 ALA A C 1
ATOM 1629 O O . ALA A 1 204 ? 36.922 -3.806 -29.312 1.00 85.62 204 ALA A O 1
ATOM 1630 N N . LYS A 1 205 ? 35.039 -2.586 -29.129 1.00 84.19 205 LYS A N 1
ATOM 1631 C CA . LYS A 1 205 ? 35.592 -1.354 -29.720 1.00 84.19 205 LYS A CA 1
ATOM 1632 C C . LYS A 1 205 ? 36.799 -0.828 -28.937 1.00 84.19 205 LYS A C 1
ATOM 1634 O O . LYS A 1 205 ? 37.789 -0.415 -29.540 1.00 84.19 205 LYS A O 1
ATOM 1639 N N . LEU A 1 206 ? 36.775 -0.912 -27.605 1.00 84.38 206 LEU A N 1
ATOM 1640 C CA . LEU A 1 206 ? 37.918 -0.539 -26.764 1.00 84.38 206 LEU A CA 1
ATOM 1641 C C . LEU A 1 206 ? 39.124 -1.459 -26.953 1.00 84.38 206 LEU A C 1
ATOM 1643 O O . LEU A 1 206 ? 40.259 -0.984 -26.988 1.00 84.38 206 LEU A O 1
ATOM 1647 N N . ARG A 1 207 ? 38.893 -2.767 -27.099 1.00 82.81 207 ARG A N 1
ATOM 1648 C CA . ARG A 1 207 ? 39.963 -3.737 -27.374 1.00 82.81 207 ARG A CA 1
ATOM 1649 C C . ARG A 1 207 ? 40.601 -3.493 -28.740 1.00 82.81 207 ARG A C 1
ATOM 1651 O O . ARG A 1 207 ? 41.815 -3.614 -28.846 1.00 82.81 207 ARG A O 1
ATOM 1658 N N . MET A 1 208 ? 39.821 -3.117 -29.756 1.00 79.12 208 MET A N 1
ATOM 1659 C CA . MET A 1 208 ? 40.362 -2.772 -31.077 1.00 79.12 208 MET A CA 1
ATOM 1660 C C . MET A 1 208 ? 41.159 -1.467 -31.054 1.00 79.12 208 MET A C 1
ATOM 1662 O O . MET A 1 208 ? 42.266 -1.430 -31.577 1.00 79.12 208 MET A O 1
ATOM 1666 N N . LYS A 1 209 ? 40.661 -0.427 -30.373 1.00 75.00 209 LYS A N 1
ATOM 1667 C CA . LYS A 1 209 ? 41.354 0.868 -30.265 1.00 75.00 209 LYS A CA 1
ATOM 1668 C C . LYS A 1 209 ? 42.723 0.756 -29.582 1.00 75.00 209 LYS A C 1
ATOM 1670 O O . LYS A 1 209 ? 43.655 1.435 -29.985 1.00 75.00 209 LYS A O 1
ATOM 1675 N N . ARG A 1 210 ? 42.861 -0.147 -28.603 1.00 75.56 210 ARG A N 1
ATOM 1676 C CA . ARG A 1 210 ? 44.136 -0.440 -27.919 1.00 75.56 210 ARG A CA 1
ATOM 1677 C C . ARG A 1 210 ? 45.130 -1.264 -28.747 1.00 75.56 210 ARG A C 1
ATOM 1679 O O . ARG A 1 210 ? 46.291 -1.31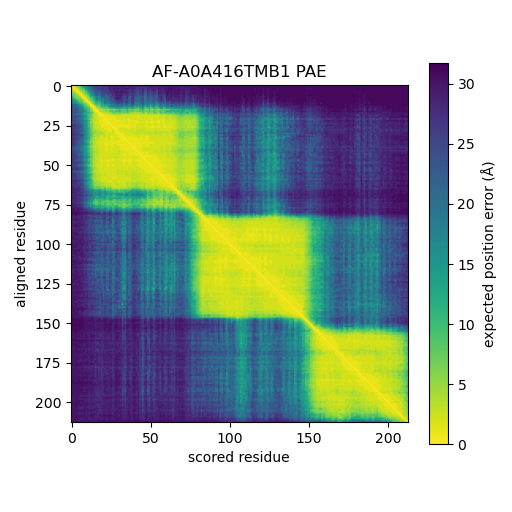4 -28.378 1.00 75.56 210 ARG A O 1
ATOM 1686 N N . LYS A 1 211 ? 44.690 -1.940 -29.815 1.00 68.62 211 LYS A N 1
ATOM 1687 C CA . LYS A 1 211 ? 45.567 -2.725 -30.709 1.00 68.62 211 LYS A CA 1
ATOM 1688 C C . LYS A 1 211 ? 46.173 -1.903 -31.851 1.00 68.62 211 LYS A C 1
ATOM 1690 O O . LYS A 1 211 ? 47.060 -2.398 -32.530 1.00 68.62 211 LYS A O 1
ATOM 1695 N N . ILE A 1 212 ? 45.647 -0.703 -32.090 1.00 60.91 212 ILE A N 1
ATOM 1696 C CA . ILE A 1 212 ? 46.064 0.214 -33.166 1.00 60.91 212 ILE A CA 1
ATOM 1697 C C . ILE A 1 212 ? 47.017 1.302 -32.612 1.00 60.91 212 ILE A C 1
ATOM 1699 O O . ILE A 1 212 ? 47.469 2.173 -33.347 1.00 60.91 212 ILE A O 1
ATOM 1703 N N . GLN A 1 213 ? 47.294 1.256 -31.306 1.00 48.53 213 GLN A N 1
ATOM 1704 C CA . GLN A 1 213 ? 48.103 2.214 -30.551 1.00 48.53 213 GLN A CA 1
ATOM 1705 C C . GLN A 1 213 ? 49.428 1.592 -30.085 1.00 48.53 213 GLN A C 1
ATOM 1707 O O . GLN A 1 213 ? 49.856 0.601 -30.714 1.00 48.53 213 GLN A O 1
#

Solvent-accessible surface area (backbone atoms only — not comparable to full-atom values): 12884 Å² total; per-residue (Å²): 139,82,88,81,82,81,80,81,84,74,82,80,80,71,48,78,65,64,77,44,46,66,45,50,50,48,56,70,76,45,90,60,49,66,63,58,39,19,64,73,65,75,44,59,50,71,58,50,57,51,48,36,62,73,78,37,42,65,59,56,34,48,76,71,74,44,86,73,57,86,91,48,56,86,78,59,65,94,67,67,91,70,70,84,48,72,69,57,44,67,74,42,43,68,52,51,53,42,61,67,32,75,94,41,56,88,53,52,68,52,55,48,21,50,78,68,77,43,58,33,69,59,52,52,52,50,33,65,74,76,38,49,65,45,56,54,54,41,48,55,51,24,51,77,70,70,58,54,91,79,68,49,66,64,59,56,60,67,44,43,69,58,53,53,49,42,72,77,50,67,66,58,64,58,56,54,19,57,76,71,74,43,60,40,67,63,54,49,54,47,33,57,75,74,38,43,66,58,51,52,52,33,53,52,53,49,56,53,56,64,69,78,105

Foldseek 3Di:
DDDDDDDDPDPPPCDPCNLCVQLVVCLQPHPDDLVRSCVVSVHDSVVNVVCCVPPVLCSVCVNLVHDDDPVCSVVDDSDDLDAQDPVNCVLCVVLLVLLQDPVNLLPDQCRSQVVSPHHSVVNVVVCVSHPVVSVVVSQVVCVVVVNHPPPPVVVCVLCVVLLVCCVVDQDDQQVSCVVSVHDSVVSLVVCCVPVVVSVVVSVVVVVVVVVVD

Radius of gyration: 31.75 Å; Cα contacts (8 Å, |Δi|>4): 142; chains: 1; bounding box: 69×54×100 Å

Mean predicted aligned error: 17.86 Å

pLDDT: mean 80.57, std 14.39, range [36.94, 97.12]